Protein AF-A0A2M8S8E1-F1 (afdb_monomer_lite)

pLDDT: mean 95.09, std 4.39, range [65.81, 98.81]

Structure (mmCIF, N/CA/C/O backbone):
data_AF-A0A2M8S8E1-F1
#
_entry.id   AF-A0A2M8S8E1-F1
#
loop_
_atom_site.group_PDB
_atom_site.id
_atom_site.type_symbol
_atom_site.label_atom_id
_atom_site.label_alt_id
_atom_site.label_comp_id
_atom_site.label_asym_id
_atom_site.label_entity_id
_atom_site.label_seq_id
_atom_site.pdbx_PDB_ins_code
_atom_site.Cartn_x
_atom_site.Cartn_y
_atom_site.Cartn_z
_atom_site.occupancy
_atom_site.B_iso_or_equiv
_atom_site.auth_seq_id
_atom_site.auth_comp_id
_atom_site.auth_asym_id
_atom_site.auth_atom_id
_atom_site.pdbx_PDB_model_num
ATOM 1 N N . PHE A 1 1 ? 6.153 -5.287 -24.067 1.00 84.38 1 PHE A N 1
ATOM 2 C CA . PHE A 1 1 ? 6.731 -4.063 -24.651 1.00 84.38 1 PHE A CA 1
ATOM 3 C C . PHE A 1 1 ? 6.369 -3.906 -26.119 1.00 84.38 1 PHE A C 1
ATOM 5 O O . PHE A 1 1 ? 5.481 -3.108 -26.369 1.00 84.38 1 PHE A O 1
ATOM 12 N N . VAL A 1 2 ? 6.938 -4.703 -27.037 1.00 91.94 2 VAL A N 1
ATOM 13 C CA . VAL A 1 2 ? 6.760 -4.583 -28.505 1.00 91.94 2 VAL A CA 1
ATOM 14 C C . VAL A 1 2 ? 5.312 -4.312 -28.932 1.00 91.94 2 VAL A C 1
ATOM 16 O O . VAL A 1 2 ? 4.991 -3.249 -29.444 1.00 91.94 2 VAL A O 1
ATOM 19 N N . THR A 1 3 ? 4.392 -5.217 -28.600 1.00 90.88 3 THR A N 1
ATOM 20 C CA . THR A 1 3 ? 2.966 -5.096 -28.963 1.00 90.88 3 THR A CA 1
ATOM 21 C C . THR A 1 3 ? 2.120 -4.347 -27.928 1.00 90.88 3 THR A C 1
ATOM 23 O O . THR A 1 3 ? 0.892 -4.363 -27.988 1.00 90.88 3 THR A O 1
ATOM 26 N N . ARG A 1 4 ? 2.756 -3.745 -26.912 1.00 91.88 4 ARG A N 1
ATOM 27 C CA . ARG A 1 4 ? 2.106 -3.063 -25.772 1.00 91.88 4 ARG A CA 1
ATOM 28 C C . ARG A 1 4 ? 1.026 -3.904 -25.066 1.00 91.88 4 ARG A C 1
ATOM 30 O O . ARG A 1 4 ? 0.119 -3.379 -24.419 1.00 91.88 4 ARG A O 1
ATOM 37 N N . ASN A 1 5 ? 1.140 -5.232 -25.130 1.00 91.75 5 ASN A N 1
ATOM 38 C CA . ASN A 1 5 ? 0.182 -6.150 -24.524 1.00 91.75 5 ASN A CA 1
ATOM 39 C C . ASN A 1 5 ? 0.337 -6.226 -22.993 1.00 91.75 5 ASN A C 1
ATOM 41 O O . ASN A 1 5 ? 1.097 -7.038 -22.468 1.00 91.75 5 ASN A O 1
ATOM 45 N N . ARG A 1 6 ? -0.444 -5.422 -22.263 1.00 88.62 6 ARG A N 1
ATOM 46 C CA . ARG A 1 6 ? -0.477 -5.410 -20.784 1.00 88.62 6 ARG A CA 1
ATOM 47 C C . ARG A 1 6 ? -1.049 -6.683 -20.149 1.00 88.62 6 ARG A C 1
ATOM 49 O O . ARG A 1 6 ? -1.020 -6.826 -18.936 1.00 88.62 6 ARG A O 1
ATOM 56 N N . LYS A 1 7 ? -1.600 -7.595 -20.951 1.00 90.75 7 LYS A N 1
ATOM 57 C CA . LYS A 1 7 ? -2.126 -8.893 -20.501 1.00 90.75 7 LYS A CA 1
ATOM 58 C C . LYS A 1 7 ? -1.216 -10.051 -20.904 1.00 90.75 7 LYS A C 1
ATOM 60 O O . LYS A 1 7 ? -1.623 -11.206 -20.791 1.00 90.75 7 LYS A O 1
ATOM 65 N N . PHE A 1 8 ? -0.023 -9.756 -21.421 1.00 90.31 8 PHE A N 1
ATOM 66 C CA . PHE A 1 8 ? 0.949 -10.779 -21.764 1.00 90.31 8 PHE A CA 1
ATOM 67 C C . PHE A 1 8 ? 1.348 -11.543 -20.502 1.00 90.31 8 PHE A C 1
ATOM 69 O O . PHE A 1 8 ? 1.730 -10.937 -19.506 1.00 90.31 8 PHE A O 1
ATOM 76 N N . VAL A 1 9 ? 1.226 -12.866 -20.547 1.00 90.44 9 VAL A N 1
ATOM 77 C CA . VAL A 1 9 ? 1.677 -13.752 -19.475 1.00 90.44 9 VAL A CA 1
ATOM 78 C C . VAL A 1 9 ? 2.949 -14.417 -19.962 1.00 90.44 9 VAL A C 1
ATOM 80 O O . VAL A 1 9 ? 2.927 -15.075 -21.002 1.00 90.44 9 VAL A O 1
ATOM 83 N N . ILE A 1 10 ? 4.033 -14.248 -19.212 1.00 89.56 10 ILE A N 1
ATOM 84 C CA . ILE A 1 10 ? 5.345 -14.805 -19.526 1.00 89.56 10 ILE A CA 1
ATOM 85 C C . ILE A 1 10 ? 5.233 -16.338 -19.515 1.00 89.56 10 ILE A C 1
ATOM 87 O O . ILE A 1 10 ? 4.973 -16.916 -18.452 1.00 89.56 10 ILE A O 1
ATOM 91 N N . PRO A 1 11 ? 5.408 -17.021 -20.662 1.00 89.12 11 PRO A N 1
ATOM 92 C CA . PRO A 1 11 ? 5.321 -18.475 -20.714 1.00 89.12 11 PRO A CA 1
ATOM 93 C C . PRO A 1 11 ? 6.368 -19.125 -19.807 1.00 89.12 11 PRO A C 1
ATOM 95 O O . PRO A 1 11 ? 7.536 -18.770 -19.875 1.00 89.12 11 PRO A O 1
ATOM 98 N N . VAL A 1 12 ? 5.995 -20.140 -19.023 1.00 89.19 12 VAL A N 1
ATOM 99 C CA . VAL A 1 12 ? 6.939 -20.852 -18.130 1.00 89.19 12 VAL A CA 1
ATOM 100 C C . VAL A 1 12 ? 8.193 -21.318 -18.878 1.00 89.19 12 VAL A C 1
ATOM 102 O O . VAL A 1 12 ? 9.308 -21.112 -18.417 1.00 89.19 12 VAL A O 1
ATOM 105 N N . LYS A 1 13 ? 8.024 -21.859 -20.091 1.00 89.38 13 LYS A N 1
ATOM 106 C CA . LYS A 1 13 ? 9.140 -22.319 -20.932 1.00 89.38 13 LYS A CA 1
ATOM 107 C C . LYS A 1 13 ? 10.130 -21.217 -21.333 1.00 89.38 13 LYS A C 1
ATOM 109 O O . LYS A 1 13 ? 11.256 -21.543 -21.691 1.00 89.38 13 LYS A O 1
ATOM 114 N N . SER A 1 14 ? 9.708 -19.949 -21.329 1.00 90.00 14 SER A N 1
ATOM 115 C CA . SER A 1 14 ? 10.536 -18.797 -21.702 1.00 90.00 14 SER A CA 1
ATOM 116 C C . SER A 1 14 ? 11.276 -18.190 -20.512 1.00 90.00 14 SER A C 1
ATOM 118 O O . SER A 1 14 ? 12.081 -17.285 -20.709 1.00 90.00 14 SER A O 1
ATOM 120 N N . GLN A 1 15 ? 10.969 -18.626 -19.289 1.00 91.56 15 GLN A N 1
ATOM 121 C CA . GLN A 1 15 ? 11.557 -18.078 -18.076 1.00 91.56 15 GLN A CA 1
ATOM 122 C C . GLN A 1 15 ? 12.920 -18.719 -17.813 1.00 91.56 15 GLN A C 1
ATOM 124 O O . GLN A 1 15 ? 13.060 -19.943 -17.799 1.00 91.56 15 GLN A O 1
ATOM 129 N N . VAL A 1 16 ? 13.917 -17.872 -17.571 1.00 93.00 16 VAL A N 1
ATOM 130 C CA . VAL A 1 16 ? 15.253 -18.266 -17.119 1.00 93.00 16 VAL A CA 1
ATOM 131 C C . VAL A 1 16 ? 15.437 -17.691 -15.721 1.00 93.00 16 VAL A C 1
ATOM 133 O O . VAL A 1 16 ? 15.219 -16.499 -15.513 1.00 93.00 16 VAL A O 1
ATOM 136 N N . ILE A 1 17 ? 15.796 -18.542 -14.763 1.00 91.94 17 ILE A N 1
ATOM 137 C CA . ILE A 1 17 ? 15.943 -18.159 -13.357 1.00 91.94 17 ILE A CA 1
ATOM 138 C C . ILE A 1 17 ? 17.399 -17.762 -13.112 1.00 91.94 17 ILE A C 1
ATOM 140 O O . ILE A 1 17 ? 18.312 -18.508 -13.467 1.00 91.94 17 ILE A O 1
ATOM 144 N N . GLY A 1 18 ? 17.605 -16.581 -12.530 1.00 92.94 18 GLY A N 1
ATOM 145 C CA . GLY A 1 18 ? 18.920 -16.110 -12.103 1.00 92.94 18 GLY A CA 1
ATOM 146 C C . GLY A 1 18 ? 19.268 -16.568 -10.688 1.00 92.94 18 GLY A C 1
ATOM 147 O O . GLY A 1 18 ? 18.385 -16.805 -9.865 1.00 92.94 18 GLY A O 1
ATOM 148 N N . GLU A 1 19 ? 20.560 -16.661 -10.401 1.00 94.75 19 GLU A N 1
ATOM 149 C CA . GLU A 1 19 ? 21.093 -16.916 -9.062 1.00 94.75 19 GLU A CA 1
ATOM 150 C C . GLU A 1 19 ? 21.625 -15.607 -8.473 1.00 94.75 19 GLU A C 1
ATOM 152 O O . GLU A 1 19 ? 22.416 -14.923 -9.121 1.00 94.75 19 GLU A O 1
ATOM 157 N N . ILE A 1 20 ? 21.210 -15.256 -7.253 1.00 95.12 20 ILE A N 1
ATOM 158 C CA . ILE A 1 20 ? 21.815 -14.155 -6.489 1.00 95.12 20 ILE A CA 1
ATOM 159 C C . ILE A 1 20 ? 23.183 -14.625 -5.982 1.00 95.12 20 ILE A C 1
ATOM 161 O O . ILE A 1 20 ? 23.284 -15.672 -5.349 1.00 95.12 20 ILE A O 1
ATOM 165 N N . THR A 1 21 ? 24.233 -13.852 -6.255 1.00 96.56 21 THR A N 1
ATOM 166 C CA . THR A 1 21 ? 25.638 -14.241 -6.030 1.00 96.56 21 THR A CA 1
ATOM 167 C C . THR A 1 21 ? 26.343 -13.446 -4.928 1.00 96.56 21 THR A C 1
ATOM 169 O O . THR A 1 21 ? 27.529 -13.661 -4.682 1.00 96.56 21 THR A O 1
ATOM 172 N N . SER A 1 22 ? 25.644 -12.533 -4.252 1.00 96.81 22 SER A N 1
ATOM 173 C CA . SER A 1 22 ? 26.143 -11.796 -3.082 1.00 96.81 22 SER A CA 1
ATOM 174 C C . SER A 1 22 ? 25.080 -11.712 -1.989 1.00 96.81 22 SER A C 1
ATOM 176 O O . SER A 1 22 ? 23.983 -12.243 -2.147 1.00 96.81 22 SER A O 1
ATOM 178 N N . ASP A 1 23 ? 25.395 -11.034 -0.882 1.00 95.62 23 ASP A N 1
ATOM 179 C CA . ASP A 1 23 ? 24.382 -10.694 0.113 1.00 95.62 23 ASP A CA 1
ATOM 180 C C . ASP A 1 23 ? 23.285 -9.843 -0.543 1.00 95.62 23 ASP A C 1
ATOM 182 O O . ASP A 1 23 ? 23.570 -8.851 -1.213 1.00 95.62 23 ASP A O 1
ATOM 186 N N . PHE A 1 24 ? 22.038 -10.275 -0.386 1.00 89.62 24 PHE A N 1
ATOM 187 C CA . PHE A 1 24 ? 20.867 -9.587 -0.913 1.00 89.62 24 PHE A CA 1
ATOM 188 C C . PHE A 1 24 ? 20.538 -8.318 -0.115 1.00 89.62 24 PHE A C 1
ATOM 190 O O . PHE A 1 24 ? 19.928 -7.393 -0.647 1.00 89.62 24 PHE A O 1
ATOM 197 N N . TYR A 1 25 ? 20.943 -8.259 1.155 1.00 90.50 25 TYR A N 1
ATOM 198 C CA . TYR A 1 25 ? 20.680 -7.119 2.032 1.00 90.50 25 TYR A CA 1
ATOM 199 C C . TYR A 1 25 ? 21.718 -5.997 1.889 1.00 90.50 25 TYR A C 1
ATOM 201 O O . TYR A 1 25 ? 21.538 -4.922 2.464 1.00 90.50 25 TYR A O 1
ATOM 209 N N . GLU A 1 26 ? 22.774 -6.214 1.102 1.00 91.12 26 GLU A N 1
ATOM 210 C CA . GLU A 1 26 ? 23.771 -5.199 0.767 1.00 91.12 26 GLU A CA 1
ATOM 211 C C . GLU A 1 26 ? 23.567 -4.718 -0.675 1.00 91.12 26 GLU A C 1
ATOM 213 O O . GLU A 1 26 ? 23.686 -5.484 -1.628 1.00 91.12 26 GLU A O 1
ATOM 218 N N . SER A 1 27 ? 23.260 -3.428 -0.842 1.00 85.12 27 SER A N 1
ATOM 219 C CA . SER A 1 27 ? 23.111 -2.811 -2.163 1.00 85.12 27 SER A CA 1
ATOM 220 C C . SER A 1 27 ? 24.432 -2.177 -2.639 1.00 85.12 27 SER A C 1
ATOM 222 O O . SER A 1 27 ? 25.059 -1.448 -1.864 1.00 85.12 27 SER A O 1
ATOM 224 N N . PRO A 1 28 ? 24.847 -2.381 -3.906 1.00 90.44 28 PRO A N 1
ATOM 225 C CA . PRO A 1 28 ? 24.203 -3.253 -4.888 1.00 90.44 28 PRO A CA 1
ATOM 226 C C . PRO A 1 28 ? 24.496 -4.737 -4.611 1.00 90.44 28 PRO A C 1
ATOM 228 O O . PRO A 1 28 ? 25.646 -5.105 -4.369 1.00 90.44 28 PRO A O 1
ATOM 231 N N . PHE A 1 29 ? 23.477 -5.593 -4.740 1.00 93.88 29 PHE A N 1
ATOM 232 C CA . PHE A 1 29 ? 23.689 -7.039 -4.805 1.00 93.88 29 PHE A CA 1
ATOM 233 C C . PHE A 1 29 ? 24.025 -7.461 -6.244 1.00 93.88 29 PHE A C 1
ATOM 235 O O . PHE A 1 29 ? 23.746 -6.752 -7.212 1.00 93.88 29 PHE A O 1
ATOM 242 N N . THR A 1 30 ? 24.618 -8.640 -6.400 1.00 96.12 30 THR A N 1
ATOM 243 C CA . THR A 1 30 ? 25.001 -9.220 -7.691 1.00 96.12 30 THR A CA 1
ATOM 244 C C . THR A 1 30 ? 24.195 -10.475 -7.985 1.00 96.12 30 THR A C 1
ATOM 246 O O . THR A 1 30 ? 23.758 -11.180 -7.074 1.00 96.12 30 THR A O 1
ATOM 249 N N . TYR A 1 31 ? 24.011 -10.767 -9.268 1.00 96.44 31 TYR A N 1
ATOM 250 C CA . TYR A 1 31 ? 23.359 -11.983 -9.733 1.00 96.44 31 TYR A CA 1
ATOM 251 C C . TYR A 1 31 ? 24.058 -12.528 -10.978 1.00 96.44 31 TYR A C 1
ATOM 253 O O . TYR A 1 31 ? 24.824 -11.829 -11.646 1.00 96.44 31 TYR A O 1
ATOM 261 N N . SER A 1 32 ? 23.758 -13.778 -11.314 1.00 96.50 32 SER A N 1
ATOM 262 C CA . SER A 1 32 ? 24.160 -14.401 -12.569 1.00 96.50 32 SER A CA 1
ATOM 263 C C . SER A 1 32 ? 22.963 -15.038 -13.273 1.00 96.50 32 SER A C 1
ATOM 265 O O . SER A 1 32 ? 22.038 -15.541 -12.634 1.00 96.50 32 SER A O 1
ATOM 267 N N . LEU A 1 33 ? 22.970 -15.001 -14.606 1.00 95.44 33 LEU A N 1
ATOM 268 C CA . LEU A 1 33 ? 21.940 -15.596 -15.452 1.00 95.44 33 LEU A CA 1
ATOM 269 C C . LEU A 1 33 ? 22.617 -16.403 -16.562 1.00 95.44 33 LEU A C 1
ATOM 271 O O . LEU A 1 33 ? 23.376 -15.856 -17.360 1.00 95.44 33 LEU A O 1
ATOM 275 N N . SER A 1 34 ? 22.338 -17.705 -16.620 1.00 94.62 34 SER A N 1
ATOM 276 C CA . SER A 1 34 ? 22.843 -18.573 -17.689 1.00 94.62 34 SER A CA 1
ATOM 277 C C . SER A 1 34 ? 21.846 -18.610 -18.842 1.00 94.62 34 SER A C 1
ATOM 279 O O . SER A 1 34 ? 20.772 -19.197 -18.719 1.00 94.62 34 SER A O 1
ATOM 281 N N . LEU A 1 35 ? 22.190 -17.973 -19.963 1.00 94.50 35 LEU A N 1
ATOM 282 C CA . LEU A 1 35 ? 21.311 -17.906 -21.129 1.00 94.50 35 LEU A CA 1
ATOM 283 C C . LEU A 1 35 ? 21.359 -19.216 -21.938 1.00 94.50 35 LEU A C 1
ATOM 285 O O . LEU A 1 35 ? 22.448 -19.740 -22.188 1.00 94.50 35 LEU A O 1
ATOM 289 N N . PRO A 1 36 ? 20.207 -19.755 -22.381 1.00 95.31 36 PRO A N 1
ATOM 290 C CA . PRO A 1 36 ? 20.180 -20.920 -23.260 1.00 95.31 36 PRO A CA 1
ATOM 291 C C . PRO A 1 36 ? 20.754 -20.573 -24.640 1.00 95.31 36 PRO A C 1
ATOM 293 O O . PRO A 1 36 ? 20.686 -19.426 -25.071 1.00 95.31 36 PRO A O 1
ATOM 296 N N . ALA A 1 37 ? 21.266 -21.566 -25.372 1.00 94.81 37 ALA A N 1
ATOM 297 C CA . ALA A 1 37 ? 21.761 -21.355 -26.738 1.00 94.81 37 ALA A CA 1
ATOM 298 C C . ALA A 1 37 ? 20.670 -20.817 -27.688 1.00 94.81 37 ALA A C 1
ATOM 300 O O . ALA A 1 37 ? 20.954 -19.988 -28.549 1.00 94.81 37 ALA A O 1
ATOM 301 N N . GLU A 1 38 ? 19.428 -21.260 -27.487 1.00 96.00 38 GLU A N 1
ATOM 302 C CA . GLU A 1 38 ? 18.224 -20.750 -28.141 1.00 96.00 38 GLU A CA 1
ATOM 303 C C . GLU A 1 38 ? 17.128 -20.568 -27.070 1.00 96.00 38 GLU A C 1
ATOM 305 O O . GLU A 1 38 ? 16.802 -21.528 -26.361 1.00 96.00 38 GLU A O 1
ATOM 310 N N . PRO A 1 39 ? 16.597 -19.350 -26.872 1.00 96.06 39 PRO A N 1
ATOM 311 C CA . PRO A 1 39 ? 15.524 -19.103 -25.916 1.00 96.06 39 PRO A CA 1
ATOM 312 C C . PRO A 1 39 ? 14.149 -19.522 -26.443 1.00 96.06 39 PRO A C 1
ATOM 314 O O . PRO A 1 39 ? 13.915 -19.644 -27.638 1.00 96.06 39 PRO A O 1
ATOM 317 N N . ASN A 1 40 ? 13.187 -19.660 -25.530 1.00 92.50 40 ASN A N 1
ATOM 318 C CA . ASN A 1 40 ? 11.792 -19.979 -25.855 1.00 92.50 40 ASN A CA 1
ATOM 319 C C . ASN A 1 40 ? 10.879 -18.738 -25.813 1.00 92.50 40 ASN A C 1
ATOM 321 O O . ASN A 1 40 ? 9.818 -18.776 -25.188 1.00 92.50 40 ASN A O 1
ATOM 325 N N . GLY A 1 41 ? 11.302 -17.630 -26.424 1.00 91.25 41 GLY A N 1
ATOM 326 C CA . GLY A 1 41 ? 10.521 -16.390 -26.511 1.00 91.25 41 GLY A CA 1
ATOM 327 C C . GLY A 1 41 ? 9.548 -16.349 -27.692 1.00 91.25 41 GLY A C 1
ATOM 328 O O . GLY A 1 41 ? 9.478 -17.272 -28.504 1.00 91.25 41 GLY A O 1
ATOM 329 N N . THR A 1 42 ? 8.794 -15.254 -27.784 1.00 92.25 42 THR A N 1
ATOM 330 C CA . THR A 1 42 ? 8.029 -14.909 -28.989 1.00 92.25 42 THR A CA 1
ATOM 331 C C . THR A 1 42 ? 8.939 -14.128 -29.925 1.00 92.25 42 THR A C 1
ATOM 333 O O . THR A 1 42 ? 9.593 -13.182 -29.488 1.00 92.25 42 THR A O 1
ATOM 336 N N . LEU A 1 43 ? 8.993 -14.542 -31.188 1.00 95.12 43 LEU A N 1
ATOM 337 C CA . LEU A 1 43 ? 9.633 -13.775 -32.248 1.00 95.12 43 LEU A CA 1
ATOM 338 C C . LEU A 1 43 ? 8.708 -12.636 -32.670 1.00 95.12 43 LEU A C 1
ATOM 340 O O . LEU A 1 43 ? 7.528 -12.872 -32.929 1.00 95.12 43 LEU A O 1
ATOM 344 N N . GLU A 1 44 ? 9.249 -11.428 -32.720 1.00 95.56 44 GLU A N 1
ATOM 345 C CA . GLU A 1 44 ? 8.524 -10.220 -33.092 1.00 95.56 44 GLU A CA 1
ATOM 346 C C . GLU A 1 44 ? 9.292 -9.487 -34.193 1.00 95.56 44 GLU A C 1
ATOM 348 O O . GLU A 1 44 ? 10.499 -9.250 -34.073 1.00 95.56 44 GLU A O 1
ATOM 353 N N . ASP A 1 45 ? 8.584 -9.127 -35.260 1.00 95.56 45 ASP A N 1
ATOM 354 C CA . ASP A 1 45 ? 9.099 -8.266 -36.319 1.00 95.56 45 ASP A CA 1
ATOM 355 C C . ASP A 1 45 ? 9.056 -6.806 -35.845 1.00 95.56 45 ASP A C 1
ATOM 357 O O . ASP A 1 45 ? 7.984 -6.227 -35.666 1.00 95.56 45 ASP A O 1
ATOM 361 N N . VAL A 1 46 ? 10.229 -6.244 -35.553 1.00 95.94 46 VAL A N 1
ATOM 362 C CA . VAL A 1 46 ? 10.385 -4.968 -34.834 1.00 95.94 46 VAL A CA 1
ATOM 363 C C . VAL A 1 46 ? 10.950 -3.840 -35.694 1.00 95.94 46 VAL A C 1
ATOM 365 O O . VAL A 1 46 ? 11.142 -2.743 -35.177 1.00 95.94 46 VAL A O 1
ATOM 368 N N . ASN A 1 47 ? 11.267 -4.086 -36.971 1.00 92.75 47 ASN A N 1
ATOM 369 C CA . ASN A 1 47 ? 11.865 -3.066 -37.845 1.00 92.75 47 ASN A CA 1
ATOM 370 C C . ASN A 1 47 ? 10.825 -2.201 -38.578 1.00 92.75 47 ASN A C 1
ATOM 372 O O . ASN A 1 47 ? 11.188 -1.161 -39.123 1.00 92.75 47 ASN A O 1
ATOM 376 N N . HIS A 1 48 ? 9.561 -2.641 -38.593 1.00 90.44 48 HIS A N 1
ATOM 377 C CA . HIS A 1 48 ? 8.412 -1.948 -39.177 1.00 90.44 48 HIS A CA 1
ATOM 378 C C . HIS A 1 48 ? 8.649 -1.477 -40.628 1.00 90.44 48 HIS A C 1
ATOM 380 O O . HIS A 1 48 ? 8.110 -0.462 -41.069 1.00 90.44 48 HIS A O 1
ATOM 386 N N . ASP A 1 49 ? 9.425 -2.228 -41.417 1.00 89.00 49 ASP A N 1
ATOM 387 C CA . ASP A 1 49 ? 9.823 -1.826 -42.775 1.00 89.00 49 ASP A CA 1
ATOM 388 C C . ASP A 1 49 ? 8.754 -2.123 -43.856 1.00 89.00 49 ASP A C 1
ATOM 390 O O . ASP A 1 49 ? 8.975 -1.931 -45.060 1.00 89.00 49 ASP A O 1
ATOM 394 N N . GLY A 1 50 ? 7.581 -2.601 -43.426 1.00 89.25 50 GLY A N 1
ATOM 395 C CA . GLY A 1 50 ? 6.464 -3.008 -44.275 1.00 89.25 50 GLY A CA 1
ATOM 396 C C . GLY A 1 50 ? 6.630 -4.384 -44.930 1.00 89.25 50 GLY A C 1
ATOM 397 O O . GLY A 1 50 ? 5.760 -4.784 -45.711 1.00 89.25 50 GLY A O 1
ATOM 398 N N . LYS A 1 51 ? 7.716 -5.111 -44.645 1.00 91.62 51 LYS A N 1
ATOM 399 C CA . LYS A 1 51 ? 7.887 -6.524 -44.999 1.00 91.62 51 LYS A CA 1
ATOM 400 C C . LYS A 1 51 ? 7.545 -7.401 -43.798 1.00 91.62 51 LYS A C 1
ATOM 402 O O . LYS A 1 51 ? 7.201 -6.918 -42.731 1.00 91.62 51 LYS A O 1
ATOM 407 N N . THR A 1 52 ? 7.510 -8.709 -44.031 1.00 91.75 52 THR A N 1
ATOM 408 C CA . THR A 1 52 ? 7.327 -9.696 -42.968 1.00 91.75 52 THR A CA 1
ATOM 409 C C . THR A 1 52 ? 8.643 -10.418 -42.781 1.00 91.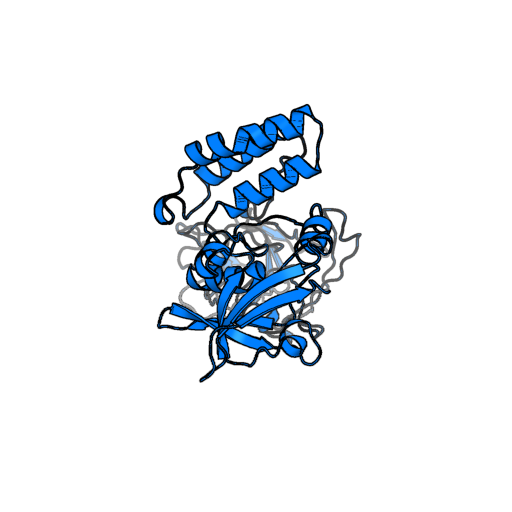75 52 THR A C 1
ATOM 411 O O . THR A 1 52 ? 9.018 -11.233 -43.631 1.00 91.75 52 THR A O 1
ATOM 414 N N . ASP A 1 53 ? 9.308 -10.130 -41.673 1.00 92.00 53 ASP A N 1
ATOM 415 C CA . ASP A 1 53 ? 10.520 -10.807 -41.249 1.00 92.00 53 ASP A CA 1
ATOM 416 C C . ASP A 1 53 ? 10.223 -11.838 -40.151 1.00 92.00 53 ASP A C 1
ATOM 418 O O . ASP A 1 53 ? 9.130 -11.915 -39.587 1.00 92.00 53 ASP A O 1
ATOM 422 N N . THR A 1 54 ? 11.203 -12.700 -39.870 1.00 95.81 54 THR A N 1
ATOM 423 C CA . THR A 1 54 ? 11.097 -13.628 -38.731 1.00 95.81 54 THR A CA 1
ATOM 424 C C . THR A 1 54 ? 11.135 -12.860 -37.413 1.00 95.81 54 THR A C 1
ATOM 426 O O . THR A 1 54 ? 10.452 -13.248 -36.472 1.00 95.81 54 THR A O 1
ATOM 429 N N . GLY A 1 55 ? 11.898 -11.769 -37.357 1.00 96.62 55 GLY A N 1
ATOM 430 C CA . GLY A 1 55 ? 12.016 -10.915 -36.193 1.00 96.62 55 GLY A CA 1
ATOM 431 C C . GLY A 1 55 ? 13.006 -11.430 -35.153 1.00 96.62 55 GLY A C 1
ATOM 432 O O . GLY A 1 55 ? 13.809 -12.337 -35.391 1.00 96.62 55 GLY A O 1
ATOM 433 N N . VAL A 1 56 ? 12.941 -10.834 -33.967 1.00 97.88 56 VAL A N 1
ATOM 434 C CA . VAL A 1 56 ? 13.812 -11.141 -32.826 1.00 97.88 56 VAL A CA 1
ATOM 435 C C . VAL A 1 56 ? 12.989 -11.480 -31.591 1.00 97.88 56 VAL A C 1
ATOM 437 O O . VAL A 1 56 ? 11.826 -11.103 -31.478 1.00 97.88 56 VAL A O 1
ATOM 440 N N . MET A 1 57 ? 13.596 -12.169 -30.629 1.00 97.31 57 MET A N 1
ATOM 441 C CA . MET A 1 57 ? 13.013 -12.321 -29.297 1.00 97.31 57 MET A CA 1
ATOM 442 C C . MET A 1 57 ? 13.601 -11.259 -28.366 1.00 97.31 57 MET A C 1
ATOM 444 O O . MET A 1 57 ? 14.823 -11.131 -28.274 1.00 97.31 57 MET A O 1
ATOM 448 N N . VAL A 1 58 ? 12.742 -10.515 -27.666 1.00 96.69 58 VAL A N 1
ATOM 449 C CA . VAL A 1 58 ? 13.139 -9.402 -26.787 1.00 96.69 58 VAL A CA 1
ATOM 450 C C . VAL A 1 58 ? 12.808 -9.731 -25.334 1.00 96.69 58 VAL A C 1
ATOM 452 O O . VAL A 1 58 ? 11.666 -10.055 -25.005 1.00 96.69 58 VAL A O 1
ATOM 455 N N . PHE A 1 59 ? 13.798 -9.602 -24.455 1.00 95.62 59 PHE A N 1
ATOM 456 C CA . PHE A 1 59 ? 13.700 -9.907 -23.031 1.00 95.62 59 PHE A CA 1
ATOM 457 C C . PHE A 1 59 ? 14.222 -8.745 -22.186 1.00 95.62 59 PHE A C 1
ATOM 459 O O . PHE A 1 59 ? 15.195 -8.085 -22.548 1.00 95.62 59 PHE A O 1
ATOM 466 N N . ALA A 1 60 ? 13.619 -8.549 -21.017 1.00 94.88 60 ALA A N 1
ATOM 467 C CA . ALA A 1 60 ? 14.172 -7.734 -19.941 1.00 94.88 60 ALA A CA 1
ATOM 468 C C . ALA A 1 60 ? 14.535 -8.654 -18.771 1.00 94.88 60 ALA A C 1
ATOM 470 O O . ALA A 1 60 ? 13.804 -9.606 -18.487 1.00 94.88 60 ALA A O 1
ATOM 471 N N . VAL A 1 61 ? 15.649 -8.374 -18.096 1.00 95.69 61 VAL A N 1
ATOM 472 C CA . VAL A 1 61 ? 15.970 -9.045 -16.830 1.00 95.69 61 VAL A CA 1
ATOM 473 C C . VAL A 1 61 ? 15.210 -8.321 -15.731 1.00 95.69 61 VAL A C 1
ATOM 475 O O . VAL A 1 61 ? 15.203 -7.095 -15.712 1.00 95.69 61 VAL A O 1
ATOM 478 N N . ALA A 1 62 ? 14.554 -9.045 -14.832 1.00 93.81 62 ALA A N 1
ATOM 479 C CA . ALA A 1 62 ? 13.831 -8.435 -13.726 1.00 93.81 62 ALA A CA 1
ATOM 480 C C . ALA A 1 62 ? 13.941 -9.283 -12.464 1.00 93.81 62 ALA A C 1
ATOM 482 O O . ALA A 1 62 ? 13.916 -10.513 -12.529 1.00 93.81 62 ALA A O 1
ATOM 483 N N . TYR A 1 63 ? 14.018 -8.607 -11.322 1.00 91.56 63 TYR A N 1
ATOM 484 C CA . TYR A 1 63 ? 13.751 -9.209 -10.026 1.00 91.56 63 TYR A CA 1
ATOM 485 C C . TYR A 1 63 ? 12.238 -9.241 -9.789 1.00 91.56 63 TYR A C 1
ATOM 487 O O . TYR A 1 63 ? 11.540 -8.260 -10.050 1.00 91.56 63 TYR A O 1
ATOM 495 N N . TRP A 1 64 ? 11.723 -10.377 -9.322 1.00 89.38 64 TRP A N 1
ATOM 496 C CA . TRP A 1 64 ? 10.288 -10.590 -9.162 1.00 89.38 64 TRP A CA 1
ATOM 497 C C . TRP A 1 64 ? 9.990 -11.403 -7.906 1.00 89.38 64 TRP A C 1
ATOM 499 O O . TRP A 1 64 ? 10.670 -12.387 -7.615 1.00 89.38 64 TRP A O 1
ATOM 509 N N . THR A 1 65 ? 8.931 -11.032 -7.190 1.00 87.75 65 THR A N 1
ATOM 510 C CA . THR A 1 65 ? 8.443 -11.798 -6.039 1.00 87.75 65 THR A CA 1
ATOM 511 C C . THR A 1 65 ? 7.648 -13.017 -6.499 1.00 87.75 65 THR A C 1
ATOM 513 O O . THR A 1 65 ? 6.569 -12.882 -7.074 1.00 87.75 65 THR A O 1
ATOM 516 N N . ASN A 1 66 ? 8.148 -14.211 -6.196 1.00 87.94 66 ASN A N 1
ATOM 517 C CA . ASN A 1 66 ? 7.431 -15.465 -6.400 1.00 87.94 66 ASN A CA 1
ATOM 518 C C . ASN A 1 66 ? 6.691 -15.854 -5.113 1.00 87.94 66 ASN A C 1
ATOM 520 O O . ASN A 1 66 ? 7.302 -16.299 -4.143 1.00 87.94 66 ASN A O 1
ATOM 524 N N . THR A 1 67 ? 5.382 -15.617 -5.088 1.00 88.00 67 THR A N 1
ATOM 525 C CA . THR A 1 67 ? 4.553 -15.738 -3.880 1.00 88.00 67 THR A CA 1
ATOM 526 C C . THR A 1 67 ? 3.821 -17.075 -3.816 1.00 88.00 67 THR A C 1
ATOM 528 O O . THR A 1 67 ? 3.573 -17.592 -2.727 1.00 88.00 67 THR A O 1
ATOM 531 N N . TRP A 1 68 ? 3.436 -17.632 -4.967 1.00 85.25 68 TRP A N 1
ATOM 532 C CA . TRP A 1 68 ? 2.460 -18.725 -5.025 1.00 85.25 68 TRP A CA 1
ATOM 533 C C . TRP A 1 68 ? 3.068 -20.134 -5.143 1.00 85.25 68 TRP A C 1
ATOM 535 O O . TRP A 1 68 ? 2.317 -21.108 -5.083 1.00 85.25 68 TRP A O 1
ATOM 545 N N . GLY A 1 69 ? 4.403 -20.253 -5.171 1.00 65.81 69 GLY A N 1
ATOM 546 C CA . GLY A 1 69 ? 5.132 -21.443 -4.697 1.00 65.81 69 GLY A CA 1
ATOM 547 C C . GLY A 1 69 ? 5.662 -22.425 -5.748 1.00 65.81 69 GLY A C 1
ATOM 548 O O . GLY A 1 69 ? 6.316 -23.397 -5.370 1.00 65.81 69 GLY A O 1
ATOM 549 N N . ASP A 1 70 ? 5.436 -22.193 -7.040 1.00 81.19 70 ASP A N 1
ATOM 550 C CA . ASP A 1 70 ? 6.129 -22.934 -8.103 1.00 81.19 70 ASP A CA 1
ATOM 551 C C . ASP A 1 70 ? 7.541 -22.362 -8.321 1.00 81.19 70 ASP A C 1
ATOM 553 O O . ASP A 1 70 ? 7.784 -21.216 -7.977 1.00 81.19 70 ASP A O 1
ATOM 557 N N . PRO A 1 71 ? 8.511 -23.091 -8.904 1.00 83.50 71 PRO A N 1
ATOM 558 C CA . PRO A 1 71 ? 9.839 -22.531 -9.194 1.00 83.50 71 PRO A CA 1
ATOM 559 C C . PRO A 1 71 ? 9.822 -21.410 -10.252 1.00 83.50 71 PRO A C 1
ATOM 561 O O . PRO A 1 71 ? 10.783 -20.652 -10.354 1.00 83.50 71 PRO A O 1
ATOM 564 N N . TYR A 1 72 ? 8.741 -21.294 -11.025 1.00 90.38 72 TYR A N 1
ATOM 565 C CA . TYR A 1 72 ? 8.548 -20.295 -12.075 1.00 90.38 72 TYR A CA 1
ATOM 566 C C . TYR A 1 72 ? 7.400 -19.353 -11.719 1.00 90.38 72 TYR A C 1
ATOM 568 O O . TYR A 1 72 ? 6.477 -19.742 -11.008 1.00 90.38 72 TYR A O 1
ATOM 576 N N . LEU A 1 73 ? 7.422 -18.144 -12.278 1.00 90.25 73 LEU A N 1
ATOM 577 C CA . LEU A 1 73 ? 6.344 -17.178 -12.106 1.00 90.25 73 LEU A CA 1
ATOM 578 C C . LEU A 1 73 ? 5.078 -17.678 -12.794 1.00 90.25 73 LEU A C 1
ATOM 580 O O . LEU A 1 73 ? 5.065 -17.918 -14.008 1.00 90.25 73 LEU A O 1
ATOM 584 N N . GLU A 1 74 ? 3.985 -17.741 -12.046 1.00 88.94 74 GLU A N 1
ATOM 585 C CA . GLU A 1 74 ? 2.665 -17.991 -12.602 1.00 88.94 74 GLU A CA 1
ATOM 586 C C . GLU A 1 74 ? 1.911 -16.676 -12.871 1.00 88.94 74 GLU A C 1
ATOM 588 O O . GLU A 1 74 ? 2.411 -15.568 -12.655 1.00 88.94 74 GLU A O 1
ATOM 593 N N . LYS A 1 75 ? 0.677 -16.771 -13.375 1.00 89.19 75 LYS A N 1
ATOM 594 C CA . LYS A 1 75 ? -0.102 -15.586 -13.762 1.00 89.19 75 LYS A CA 1
ATOM 595 C C . LYS A 1 75 ? -0.385 -14.660 -12.572 1.00 89.19 75 LYS A C 1
ATOM 597 O O . LYS A 1 75 ? -0.471 -13.445 -12.763 1.00 89.19 75 LYS A O 1
ATOM 602 N N . ARG A 1 76 ? -0.570 -15.214 -11.367 1.00 89.06 76 ARG A N 1
ATOM 603 C CA . ARG A 1 76 ? -0.830 -14.420 -10.154 1.00 89.06 76 ARG A CA 1
ATOM 604 C C . ARG A 1 76 ? 0.406 -13.674 -9.665 1.00 89.06 76 ARG A C 1
ATOM 606 O O . ARG A 1 76 ? 0.254 -12.522 -9.270 1.00 89.06 76 ARG A O 1
ATOM 613 N N . ASP A 1 77 ? 1.596 -14.271 -9.760 1.00 89.50 77 ASP A N 1
ATOM 614 C CA . ASP A 1 77 ? 2.851 -13.560 -9.470 1.00 89.50 77 ASP A CA 1
ATOM 615 C C . ASP A 1 77 ? 3.020 -12.363 -10.411 1.00 89.50 77 ASP A C 1
ATOM 617 O O . ASP A 1 77 ? 3.477 -11.300 -10.009 1.00 89.50 77 ASP A O 1
ATOM 621 N N . GLN A 1 78 ? 2.552 -12.502 -11.654 1.00 88.19 78 GLN A N 1
ATOM 622 C CA . GLN A 1 78 ? 2.595 -11.458 -12.676 1.00 88.19 78 GLN A CA 1
ATOM 623 C C . GLN A 1 78 ? 1.468 -10.412 -12.561 1.00 88.19 78 GLN A C 1
ATOM 625 O O . GLN A 1 78 ? 1.253 -9.653 -13.501 1.00 88.19 78 GLN A O 1
ATOM 630 N N . GLY A 1 79 ? 0.678 -10.393 -11.479 1.00 85.06 79 GLY A N 1
ATOM 631 C CA . GLY A 1 79 ? -0.403 -9.410 -11.297 1.00 85.06 79 GLY A CA 1
ATOM 632 C C . GLY A 1 79 ? -1.516 -9.477 -12.356 1.00 85.06 79 GLY A C 1
ATOM 633 O O . GLY A 1 79 ? -2.235 -8.503 -12.570 1.00 85.06 79 GLY A O 1
ATOM 634 N N . GLY A 1 80 ? -1.670 -10.619 -13.039 1.00 80.00 80 GLY A N 1
ATOM 635 C CA . GLY A 1 80 ? -2.601 -10.781 -14.161 1.00 80.00 80 GLY A CA 1
ATOM 636 C C . GLY A 1 80 ? -1.990 -10.567 -15.553 1.00 80.00 80 GLY A C 1
ATOM 637 O O . GLY A 1 80 ? -2.715 -10.740 -16.538 1.00 80.00 80 GLY A O 1
ATOM 638 N N . GLY A 1 81 ? -0.688 -10.275 -15.633 1.00 84.12 81 GLY A N 1
ATOM 639 C CA . GLY A 1 81 ? 0.102 -10.107 -16.855 1.00 84.12 81 GLY A CA 1
ATOM 640 C C . GLY A 1 81 ? 0.881 -8.787 -16.874 1.00 84.12 81 GLY A C 1
ATOM 641 O O . GLY A 1 81 ? 0.721 -7.945 -15.996 1.00 84.12 81 GLY A O 1
ATOM 642 N N . GLY A 1 82 ? 1.702 -8.598 -17.906 1.00 81.12 82 GLY A N 1
ATOM 643 C CA . GLY A 1 82 ? 2.500 -7.391 -18.113 1.00 81.12 82 GLY A CA 1
ATOM 644 C C . GLY A 1 82 ? 4.001 -7.651 -18.018 1.00 81.12 82 GLY A C 1
ATOM 645 O O . GLY A 1 82 ? 4.481 -8.742 -18.317 1.00 81.12 82 GLY A O 1
ATOM 646 N N . TRP A 1 83 ? 4.746 -6.612 -17.658 1.00 87.19 83 TRP A N 1
ATOM 647 C CA . TRP A 1 83 ? 6.197 -6.631 -17.493 1.00 87.19 83 TRP A CA 1
ATOM 648 C C . TRP A 1 83 ? 6.572 -5.852 -16.239 1.00 87.19 83 TRP A C 1
ATOM 650 O O . TRP A 1 83 ? 5.821 -4.973 -15.813 1.00 87.19 83 TRP A O 1
ATOM 660 N N . SER A 1 84 ? 7.731 -6.160 -15.660 1.00 88.62 84 SER A N 1
ATOM 661 C CA . SER A 1 84 ? 8.205 -5.395 -14.512 1.00 88.62 84 SER A CA 1
ATOM 662 C C . SER A 1 84 ? 8.582 -3.978 -14.941 1.00 88.62 84 SER A C 1
ATOM 664 O O . SER A 1 84 ? 9.228 -3.787 -15.973 1.00 88.62 84 SER A O 1
ATOM 666 N N . SER A 1 85 ? 8.182 -2.992 -14.143 1.00 88.06 85 SER A N 1
ATOM 667 C CA . SER A 1 85 ? 8.592 -1.590 -14.273 1.00 88.06 85 SER A CA 1
ATOM 668 C C . SER A 1 85 ? 9.579 -1.155 -13.187 1.00 88.06 85 SER A C 1
ATOM 670 O O . SER A 1 85 ? 9.971 0.007 -13.162 1.00 88.06 85 SER A O 1
ATOM 672 N N . ALA A 1 86 ? 9.967 -2.066 -12.289 1.00 88.25 86 ALA A N 1
ATOM 673 C CA . ALA A 1 86 ? 10.913 -1.810 -11.210 1.00 88.25 86 ALA A CA 1
ATOM 674 C C . ALA A 1 86 ? 11.852 -3.000 -10.999 1.00 88.25 86 ALA A C 1
ATOM 676 O O . ALA A 1 86 ? 11.491 -4.144 -11.282 1.00 88.25 86 ALA A O 1
ATOM 677 N N . TYR A 1 87 ? 13.069 -2.724 -10.530 1.00 91.88 87 TYR A N 1
ATOM 678 C CA . TYR A 1 87 ? 14.140 -3.716 -10.387 1.00 91.88 87 TYR A CA 1
ATOM 679 C C . TYR A 1 87 ? 14.331 -4.533 -11.674 1.00 91.88 87 TYR A C 1
ATOM 681 O O . TYR A 1 87 ? 14.451 -5.760 -11.657 1.00 91.88 87 TYR A O 1
ATOM 689 N N . ALA A 1 88 ? 14.303 -3.832 -12.808 1.00 94.75 88 ALA A N 1
ATOM 690 C CA . ALA A 1 88 ? 14.360 -4.402 -14.146 1.00 94.75 88 ALA A CA 1
ATOM 691 C C . ALA A 1 88 ? 15.498 -3.777 -14.954 1.00 94.75 88 ALA A C 1
ATOM 693 O O . ALA A 1 88 ? 15.947 -2.672 -14.660 1.00 94.75 88 ALA A O 1
ATOM 694 N N . SER A 1 89 ? 15.953 -4.461 -16.000 1.00 97.06 89 SER A N 1
ATOM 695 C CA . SER A 1 89 ? 17.034 -3.974 -16.856 1.00 97.06 89 SER A CA 1
ATOM 696 C C . SER A 1 89 ? 16.641 -2.744 -17.674 1.00 97.06 89 SER A C 1
ATOM 698 O O . SER A 1 89 ? 17.511 -2.046 -18.179 1.00 97.06 89 SER A O 1
ATOM 700 N N . THR A 1 90 ? 15.346 -2.453 -17.802 1.00 96.12 90 THR A N 1
ATOM 701 C CA . THR A 1 90 ? 14.796 -1.332 -18.575 1.00 96.12 90 THR A CA 1
ATOM 702 C C . THR A 1 90 ? 14.335 -0.185 -17.686 1.00 96.12 90 THR A C 1
ATOM 704 O O . THR A 1 90 ? 13.739 -0.416 -16.634 1.00 96.12 90 THR A O 1
ATOM 707 N N . LYS A 1 91 ? 14.485 1.050 -18.170 1.00 95.19 91 LYS A N 1
ATOM 708 C CA . LYS A 1 91 ? 13.839 2.234 -17.591 1.00 95.19 91 LYS A CA 1
ATOM 709 C C . LYS A 1 91 ? 12.445 2.391 -18.186 1.00 95.19 91 LYS A C 1
ATOM 711 O O . LYS A 1 91 ? 12.303 2.501 -19.405 1.00 95.19 91 LYS A O 1
ATOM 716 N N . VAL A 1 92 ? 11.432 2.393 -17.326 1.00 93.44 92 VAL A N 1
ATOM 717 C CA . VAL A 1 92 ? 10.016 2.437 -17.709 1.00 93.44 92 VAL A CA 1
ATOM 718 C C . VAL A 1 92 ? 9.390 3.711 -17.156 1.00 93.44 92 VAL A C 1
ATOM 720 O O . VAL A 1 92 ? 9.565 4.022 -15.983 1.00 93.44 92 VAL A O 1
ATOM 723 N N . SER A 1 93 ? 8.693 4.461 -18.006 1.00 91.62 93 SER A N 1
ATOM 724 C CA . SER A 1 93 ? 8.080 5.733 -17.627 1.00 91.62 93 SER A CA 1
ATOM 725 C C . SER A 1 93 ? 6.803 5.519 -16.809 1.00 91.62 93 SER A C 1
ATOM 727 O O . SER A 1 93 ? 5.947 4.701 -17.156 1.00 91.62 93 SER A O 1
ATOM 729 N N . ASP A 1 94 ? 6.671 6.280 -15.729 1.00 88.31 94 ASP A N 1
ATOM 730 C CA . ASP A 1 94 ? 5.467 6.423 -14.909 1.00 88.31 94 ASP A CA 1
ATOM 731 C C . ASP A 1 94 ? 4.708 7.732 -15.193 1.00 88.31 94 ASP A C 1
ATOM 733 O O . ASP A 1 94 ? 3.631 7.956 -14.638 1.00 88.31 94 ASP A O 1
ATOM 737 N N . ASP A 1 95 ? 5.230 8.562 -16.101 1.00 87.06 95 ASP A N 1
ATOM 738 C CA . ASP A 1 95 ? 4.545 9.743 -16.615 1.00 87.06 95 ASP A CA 1
ATOM 739 C C . ASP A 1 95 ? 3.250 9.311 -17.306 1.00 87.06 95 ASP A C 1
ATOM 741 O O . ASP A 1 95 ? 3.214 8.341 -18.065 1.00 87.06 95 ASP A O 1
ATOM 745 N N . ARG A 1 96 ? 2.171 10.051 -17.059 1.00 86.31 96 ARG A N 1
ATOM 746 C CA . ARG A 1 96 ? 0.855 9.809 -17.643 1.00 86.31 96 ARG A CA 1
ATOM 747 C C . ARG A 1 96 ? 0.899 9.694 -19.172 1.00 86.31 96 ARG A C 1
ATOM 749 O O . ARG A 1 96 ? 0.191 8.845 -19.719 1.00 86.31 96 ARG A O 1
ATOM 756 N N . ASP A 1 97 ? 1.677 10.533 -19.851 1.00 88.94 97 ASP A N 1
ATOM 757 C CA . ASP A 1 97 ? 1.648 10.642 -21.318 1.00 88.94 97 ASP A CA 1
ATOM 758 C C . ASP A 1 97 ? 2.486 9.557 -22.020 1.00 88.94 97 ASP A C 1
ATOM 760 O O . ASP A 1 97 ? 2.238 9.215 -23.182 1.00 88.94 97 ASP A O 1
ATOM 764 N N . SER A 1 98 ? 3.431 8.955 -21.295 1.00 90.56 98 SER A N 1
ATOM 765 C CA . SER A 1 98 ? 4.285 7.852 -21.754 1.00 90.56 98 SER A CA 1
ATOM 766 C C . SER A 1 98 ? 4.202 6.630 -20.838 1.00 90.56 98 SER A C 1
ATOM 768 O O . SER A 1 98 ? 5.143 5.846 -20.747 1.00 90.56 98 SER A O 1
ATOM 770 N N . TYR A 1 99 ? 3.066 6.447 -20.165 1.00 90.56 99 TYR A N 1
ATOM 771 C CA . TYR A 1 99 ? 2.924 5.453 -19.107 1.00 90.56 99 TYR A CA 1
ATOM 772 C C . TYR A 1 99 ? 3.213 4.032 -19.607 1.00 90.56 99 TYR A C 1
ATOM 774 O O . TYR A 1 99 ? 2.509 3.501 -20.476 1.00 90.56 99 TYR A O 1
ATOM 782 N N . LEU A 1 100 ? 4.205 3.396 -18.979 1.00 90.94 100 LEU A N 1
ATOM 783 C CA . LEU A 1 100 ? 4.770 2.081 -19.297 1.00 90.94 100 LEU A CA 1
ATOM 784 C C . LEU A 1 100 ? 5.583 1.991 -20.600 1.00 90.94 100 LEU A C 1
ATOM 786 O O . LEU A 1 100 ? 5.936 0.881 -21.008 1.00 90.94 100 LEU A O 1
ATOM 790 N N . GLU A 1 101 ? 5.912 3.114 -21.237 1.00 94.00 101 GLU A N 1
ATOM 791 C CA . GLU A 1 101 ? 6.876 3.141 -22.339 1.00 94.00 101 GLU A CA 1
ATOM 792 C C . GLU A 1 101 ? 8.307 2.999 -21.801 1.00 94.00 101 GLU A C 1
ATOM 794 O O . GLU A 1 101 ? 8.652 3.516 -20.734 1.00 94.00 101 GLU A O 1
ATOM 799 N N . VAL A 1 102 ? 9.145 2.281 -22.550 1.00 94.94 102 VAL A N 1
ATOM 800 C CA . VAL A 1 102 ? 10.575 2.150 -22.245 1.00 94.94 102 VAL A CA 1
ATOM 801 C C . VAL A 1 102 ? 11.318 3.314 -22.868 1.00 94.94 102 VAL A C 1
ATOM 803 O O . VAL A 1 102 ? 11.146 3.574 -24.053 1.00 94.94 102 VAL A O 1
ATOM 806 N N . TYR A 1 103 ? 12.155 3.979 -22.075 1.00 95.00 103 TYR A N 1
ATOM 807 C CA . TYR A 1 103 ? 12.918 5.158 -22.504 1.00 95.00 103 TYR A CA 1
ATOM 808 C C . TYR A 1 103 ? 14.430 5.026 -22.264 1.00 95.00 103 TYR A C 1
ATOM 810 O O . TYR A 1 103 ? 15.173 5.986 -22.454 1.00 95.00 103 TYR A O 1
ATOM 818 N N . GLY A 1 104 ? 14.898 3.855 -21.820 1.00 96.25 104 GLY A N 1
ATOM 819 C CA . GLY A 1 104 ? 16.317 3.598 -21.583 1.00 96.25 104 GLY A CA 1
ATOM 820 C C . GLY A 1 104 ? 16.582 2.262 -20.889 1.00 96.25 104 GLY A C 1
ATOM 821 O O . GLY A 1 104 ? 15.686 1.424 -20.748 1.00 96.25 104 GLY A O 1
ATOM 822 N N . GLY A 1 105 ? 17.812 2.080 -20.411 1.00 97.06 105 GLY A N 1
ATOM 823 C CA . GLY A 1 105 ? 18.289 0.819 -19.837 1.00 97.06 105 GLY A CA 1
ATOM 824 C C . GLY A 1 105 ? 18.724 -0.187 -20.907 1.00 97.06 105 GLY A C 1
ATOM 825 O O . GLY A 1 105 ? 19.201 0.193 -21.968 1.00 97.06 105 GLY A O 1
ATOM 826 N N . LYS A 1 106 ? 18.592 -1.483 -20.628 1.00 98.25 106 LYS A N 1
ATOM 827 C CA . LYS A 1 106 ? 19.120 -2.574 -21.452 1.00 98.25 106 LYS A CA 1
ATOM 828 C C . LYS A 1 106 ? 18.059 -3.626 -21.762 1.00 98.25 106 LYS A C 1
ATOM 830 O O . LYS A 1 106 ? 17.338 -4.080 -20.868 1.00 98.25 106 LYS A O 1
ATOM 835 N N . TYR A 1 107 ? 18.039 -4.079 -23.012 1.00 97.94 107 TYR A N 1
ATOM 836 C CA . TYR A 1 107 ? 17.354 -5.307 -23.418 1.00 97.94 107 TYR A CA 1
ATOM 837 C C . TYR A 1 107 ? 18.347 -6.436 -23.677 1.00 97.94 107 TYR A C 1
ATOM 839 O O . TYR A 1 107 ? 19.460 -6.212 -24.146 1.00 97.94 107 TYR A O 1
ATOM 847 N N . LEU A 1 108 ? 17.900 -7.664 -23.435 1.00 97.25 108 LEU A N 1
ATOM 848 C CA . LEU A 1 108 ? 18.487 -8.868 -24.007 1.00 97.25 108 LEU A CA 1
ATOM 849 C C . LEU A 1 108 ? 17.712 -9.219 -25.274 1.00 97.25 108 LEU A C 1
ATOM 851 O O . LEU A 1 108 ? 16.498 -9.409 -25.227 1.00 97.25 108 LEU A O 1
ATOM 855 N N . VAL A 1 109 ? 18.408 -9.316 -26.401 1.00 98.06 109 VAL A N 1
ATOM 856 C CA . VAL A 1 109 ? 17.802 -9.621 -27.698 1.00 98.06 109 VAL A CA 1
ATOM 857 C C . VAL A 1 109 ? 18.454 -10.865 -28.282 1.00 98.06 109 VAL A C 1
ATOM 859 O O . VAL A 1 109 ? 19.679 -10.995 -28.283 1.00 98.06 109 VAL A O 1
ATOM 862 N N . TYR A 1 110 ? 17.626 -11.782 -28.775 1.00 98.31 110 TYR A N 1
ATOM 863 C CA . TYR A 1 110 ? 18.064 -12.955 -29.522 1.00 98.31 110 TYR A CA 1
ATOM 864 C C . TYR A 1 110 ? 17.583 -12.866 -30.968 1.00 98.31 110 TYR A C 1
ATOM 866 O O . TYR A 1 110 ? 16.376 -12.787 -31.215 1.00 98.31 110 TYR A O 1
ATOM 874 N N . ALA A 1 111 ? 18.519 -12.924 -31.913 1.00 98.25 111 ALA A N 1
ATOM 875 C CA . ALA A 1 111 ? 18.222 -13.002 -33.338 1.00 98.25 111 ALA A CA 1
ATOM 876 C C . ALA A 1 111 ? 18.481 -14.428 -33.867 1.00 98.25 111 ALA A C 1
ATOM 878 O O . ALA A 1 111 ? 19.579 -14.951 -33.660 1.00 98.25 111 ALA A O 1
ATOM 879 N N . PRO A 1 112 ? 17.519 -15.075 -34.552 1.00 98.00 112 PRO A N 1
ATOM 880 C CA . PRO A 1 112 ? 17.706 -16.421 -35.102 1.00 98.00 112 PRO A CA 1
ATOM 881 C C . PRO A 1 112 ? 18.746 -16.479 -36.235 1.00 98.00 112 PRO A C 1
ATOM 883 O O . PRO A 1 112 ? 19.363 -17.520 -36.451 1.00 98.00 112 PRO A O 1
ATOM 886 N N . ASP A 1 113 ? 18.959 -15.370 -36.946 1.00 97.31 113 ASP A N 1
ATOM 887 C CA . ASP A 1 113 ? 19.978 -15.215 -37.984 1.00 97.31 113 ASP A CA 1
ATOM 888 C C . ASP A 1 113 ? 20.518 -13.770 -38.028 1.00 97.31 113 ASP A C 1
ATOM 890 O O . ASP A 1 113 ? 20.157 -12.931 -37.204 1.00 97.31 113 ASP A O 1
ATOM 894 N N . ASP A 1 114 ? 21.430 -13.488 -38.960 1.00 95.69 114 ASP A N 1
ATOM 895 C CA . ASP A 1 114 ? 22.086 -12.188 -39.150 1.00 95.69 114 ASP A CA 1
ATOM 896 C C . ASP A 1 114 ? 21.352 -11.258 -40.132 1.00 95.69 114 ASP A C 1
ATOM 898 O O . ASP A 1 114 ? 21.895 -10.229 -40.541 1.00 95.69 114 ASP A O 1
ATOM 902 N N . LYS A 1 115 ? 20.123 -11.612 -40.528 1.00 96.44 115 LYS A N 1
ATOM 903 C CA . LYS A 1 115 ? 19.280 -10.810 -41.428 1.00 96.44 115 LYS A CA 1
ATOM 904 C C . LYS A 1 115 ? 18.286 -9.944 -40.675 1.00 96.44 115 LYS A C 1
ATOM 906 O O . LYS A 1 115 ? 17.662 -9.079 -41.284 1.00 96.44 115 LYS A O 1
ATOM 911 N N . GLN A 1 116 ? 18.134 -10.182 -39.377 1.00 97.25 116 GLN A N 1
ATOM 912 C CA . GLN A 1 116 ? 17.210 -9.428 -38.552 1.00 97.25 116 GLN A CA 1
ATOM 913 C C . GLN A 1 116 ? 17.730 -8.019 -38.293 1.00 97.25 116 GLN A C 1
ATOM 915 O O . GLN A 1 116 ? 18.927 -7.713 -38.375 1.00 97.25 116 GLN A O 1
ATOM 920 N N . GLN A 1 117 ? 16.797 -7.150 -37.943 1.00 97.31 117 GLN A N 1
ATOM 921 C CA . GLN A 1 117 ? 17.080 -5.774 -37.602 1.00 97.31 117 GLN A CA 1
ATOM 922 C C . GLN A 1 117 ? 16.390 -5.398 -36.292 1.00 97.31 117 GLN A C 1
ATOM 924 O O . GLN A 1 117 ? 15.442 -6.050 -35.859 1.00 97.31 117 GLN A O 1
ATOM 929 N N . PHE A 1 118 ? 16.898 -4.352 -35.651 1.00 97.94 118 PHE A N 1
ATOM 930 C CA . PHE A 1 118 ? 16.393 -3.827 -34.389 1.00 97.94 118 PHE A CA 1
ATOM 931 C C . PHE A 1 118 ? 16.398 -2.290 -34.432 1.00 97.94 118 PHE A C 1
ATOM 933 O O . PHE A 1 118 ? 17.233 -1.719 -35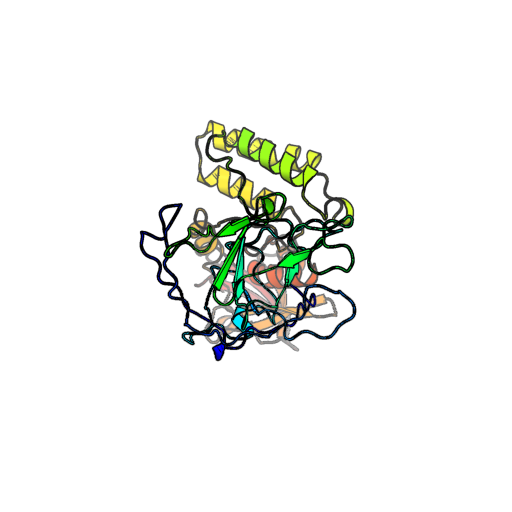.144 1.00 97.94 118 PHE A O 1
ATOM 940 N N . PRO A 1 119 ? 15.516 -1.600 -33.688 1.00 97.94 119 PRO A N 1
ATOM 941 C CA . PRO A 1 119 ? 15.635 -0.161 -33.478 1.00 97.94 119 PRO A CA 1
ATOM 942 C C . PRO A 1 119 ? 17.029 0.247 -32.981 1.00 97.94 119 PRO A C 1
ATOM 944 O O . PRO A 1 119 ? 17.665 -0.451 -32.203 1.00 97.94 119 PRO A O 1
ATOM 947 N N . SER A 1 120 ? 17.509 1.399 -33.423 1.00 97.81 120 SER A N 1
ATOM 948 C CA . SER A 1 120 ? 18.807 1.998 -33.077 1.00 97.81 120 SER A CA 1
ATOM 949 C C . SER A 1 120 ? 18.664 3.313 -32.305 1.00 97.81 120 SER A C 1
ATOM 951 O O . SER A 1 120 ? 19.660 3.951 -31.962 1.00 97.81 120 SER A O 1
ATOM 953 N N . GLY A 1 121 ? 17.422 3.717 -32.040 1.00 97.69 121 GLY A N 1
ATOM 954 C CA . GLY A 1 121 ? 17.003 4.907 -31.311 1.00 97.69 121 GLY A CA 1
ATOM 955 C C . GLY A 1 121 ? 15.483 4.876 -31.109 1.00 97.69 121 GLY A C 1
ATOM 956 O O . GLY A 1 121 ? 14.829 3.997 -31.656 1.00 97.69 121 GLY A O 1
ATOM 957 N N . PHE A 1 122 ? 14.944 5.834 -30.352 1.00 96.62 122 PHE A N 1
ATOM 958 C CA . PHE A 1 122 ? 13.511 5.954 -30.006 1.00 96.62 122 PHE A CA 1
ATOM 959 C C . PHE A 1 122 ? 12.686 6.800 -30.997 1.00 96.62 122 PHE A C 1
ATOM 961 O O . PHE A 1 122 ? 11.748 7.488 -30.597 1.00 96.62 122 PHE A O 1
ATOM 968 N N . GLY A 1 123 ? 13.142 6.909 -32.244 1.00 95.50 123 GLY A N 1
ATOM 969 C CA . GLY A 1 123 ? 12.492 7.768 -33.231 1.00 95.50 123 GLY A CA 1
ATOM 970 C C . GLY A 1 123 ? 12.305 9.233 -32.799 1.00 95.50 123 GLY A C 1
ATOM 971 O O . GLY A 1 123 ? 13.027 9.797 -31.970 1.00 95.50 123 GLY A O 1
ATOM 972 N N . THR A 1 124 ? 11.332 9.880 -33.429 1.00 96.12 124 THR A N 1
ATOM 973 C CA . THR A 1 124 ? 10.884 11.247 -33.140 1.00 96.12 124 THR A CA 1
ATOM 974 C C . THR A 1 124 ? 9.822 11.309 -32.047 1.00 96.12 124 THR A C 1
ATOM 976 O O . THR A 1 124 ? 9.755 12.313 -31.329 1.00 96.12 124 THR A O 1
ATOM 979 N N . ASP A 1 125 ? 9.011 10.261 -31.902 1.00 94.56 125 ASP A N 1
ATOM 980 C CA . ASP A 1 125 ? 7.943 10.178 -30.905 1.00 94.56 125 ASP A CA 1
ATOM 981 C C . ASP A 1 125 ? 8.440 9.755 -29.508 1.00 94.56 125 ASP A C 1
ATOM 983 O O . ASP A 1 125 ? 7.692 9.860 -28.530 1.00 94.56 125 ASP A O 1
ATOM 987 N N . LYS A 1 126 ? 9.725 9.379 -29.410 1.00 94.12 126 LYS A N 1
ATOM 988 C CA . LYS A 1 126 ? 10.420 8.933 -28.194 1.00 94.12 126 LYS A CA 1
ATOM 989 C C . LYS A 1 126 ? 9.866 7.630 -27.625 1.00 94.12 126 LYS A C 1
ATOM 991 O O . LYS A 1 126 ? 10.012 7.374 -26.427 1.00 94.12 126 LYS A O 1
ATOM 996 N N . LYS A 1 127 ? 9.221 6.822 -28.456 1.00 94.31 127 LYS A N 1
ATOM 997 C CA . LYS A 1 127 ? 8.748 5.489 -28.115 1.00 94.31 127 LYS A CA 1
ATOM 998 C C . LYS A 1 127 ? 9.572 4.480 -28.887 1.00 94.31 127 LYS A C 1
ATOM 1000 O O . LYS A 1 127 ? 10.246 4.804 -29.847 1.00 94.31 127 LYS A O 1
ATOM 1005 N N . LEU A 1 128 ? 9.578 3.259 -28.380 1.00 94.88 128 LEU A N 1
ATOM 1006 C CA . LEU A 1 128 ? 10.256 2.151 -29.029 1.00 94.88 128 LEU A CA 1
ATOM 1007 C C . LEU A 1 128 ? 9.223 1.244 -29.694 1.00 94.88 128 LEU A C 1
ATOM 1009 O O . LEU A 1 128 ? 8.092 1.111 -29.201 1.00 94.88 128 LEU A O 1
ATOM 1013 N N . PHE A 1 129 ? 9.648 0.557 -30.746 1.00 95.38 129 PHE A N 1
ATOM 1014 C CA . PHE A 1 129 ? 8.827 -0.312 -31.579 1.00 95.38 129 PHE A CA 1
ATOM 1015 C C . PHE A 1 129 ? 7.687 0.476 -32.235 1.00 95.38 129 PHE A C 1
ATOM 1017 O O . PHE A 1 129 ? 6.503 0.146 -32.082 1.00 95.38 129 PHE A O 1
ATOM 1024 N N . THR A 1 130 ? 8.059 1.572 -32.893 1.00 94.81 130 THR A N 1
ATOM 1025 C CA . THR A 1 130 ? 7.180 2.447 -33.678 1.00 94.81 130 THR A CA 1
ATOM 1026 C C . THR A 1 130 ? 7.771 2.699 -35.063 1.00 94.81 130 THR A C 1
ATOM 1028 O O . THR A 1 130 ? 8.955 2.488 -35.310 1.00 94.81 130 THR A O 1
ATOM 1031 N N . ASP A 1 131 ? 6.923 3.126 -36.000 1.00 95.12 131 ASP A N 1
ATOM 1032 C CA . ASP A 1 131 ? 7.273 3.228 -37.425 1.00 95.12 131 ASP A CA 1
ATOM 1033 C C . ASP A 1 131 ? 8.379 4.260 -37.723 1.00 95.12 131 ASP A C 1
ATOM 1035 O O . ASP A 1 131 ? 8.930 4.283 -38.823 1.00 95.12 131 ASP A O 1
ATOM 1039 N N . ASP A 1 132 ? 8.682 5.149 -36.777 1.00 96.19 132 ASP A N 1
ATOM 1040 C CA . ASP A 1 132 ? 9.693 6.195 -36.899 1.00 96.19 132 ASP A CA 1
ATOM 1041 C C . ASP A 1 132 ? 11.040 5.842 -36.250 1.00 96.19 132 ASP A C 1
ATOM 1043 O O . ASP A 1 132 ? 11.969 6.659 -36.288 1.00 96.19 132 ASP A O 1
ATOM 1047 N N . ASP A 1 133 ? 11.176 4.637 -35.694 1.00 96.94 133 ASP A N 1
ATOM 1048 C CA . ASP A 1 133 ? 12.435 4.160 -35.136 1.00 96.94 133 ASP A CA 1
ATOM 1049 C C . ASP A 1 133 ? 13.512 4.023 -36.230 1.00 96.94 133 ASP A C 1
ATOM 1051 O O . ASP A 1 133 ? 13.314 3.333 -37.235 1.00 96.94 133 ASP A O 1
ATOM 1055 N N . PRO A 1 134 ? 14.707 4.624 -36.064 1.00 97.25 134 PRO A N 1
ATOM 1056 C CA . PRO A 1 134 ? 15.823 4.341 -36.957 1.00 97.25 134 PRO A CA 1
ATOM 1057 C C . PRO A 1 134 ? 16.282 2.896 -36.745 1.00 97.25 134 PRO A C 1
ATOM 1059 O O . PRO A 1 134 ? 16.378 2.448 -35.610 1.00 97.25 134 PRO A O 1
ATOM 1062 N N . ILE A 1 135 ? 16.655 2.174 -37.799 1.00 97.19 135 ILE A N 1
ATOM 1063 C CA . ILE A 1 135 ? 16.936 0.730 -37.726 1.00 97.19 135 ILE A CA 1
ATOM 1064 C C . ILE A 1 135 ? 18.435 0.410 -37.877 1.00 97.19 135 ILE A C 1
ATOM 1066 O O . ILE A 1 135 ? 19.147 1.053 -38.649 1.00 97.19 135 ILE A O 1
ATOM 1070 N N . MET A 1 136 ? 18.908 -0.631 -37.184 1.00 96.88 136 MET A N 1
ATOM 1071 C CA . MET A 1 136 ? 20.247 -1.218 -37.321 1.00 96.88 136 MET A CA 1
ATOM 1072 C C . MET A 1 136 ? 20.196 -2.743 -37.475 1.00 96.88 136 MET A C 1
ATOM 1074 O O . MET A 1 136 ? 19.277 -3.403 -36.995 1.00 96.88 136 MET A O 1
ATOM 1078 N N . SER A 1 137 ? 21.197 -3.321 -38.141 1.00 97.00 137 SER A N 1
ATOM 1079 C CA . SER A 1 137 ? 21.357 -4.779 -38.217 1.00 97.00 137 SER A CA 1
ATOM 1080 C C . SER A 1 137 ? 21.793 -5.354 -36.870 1.00 97.00 137 SER A C 1
ATOM 1082 O O . SER A 1 137 ? 22.634 -4.763 -36.190 1.00 97.00 137 SER A O 1
ATOM 1084 N N . ILE A 1 138 ? 21.275 -6.533 -36.522 1.00 96.94 138 ILE A N 1
ATOM 1085 C CA . ILE A 1 138 ? 21.663 -7.260 -35.311 1.00 96.94 138 ILE A CA 1
ATOM 1086 C C . ILE A 1 138 ? 22.303 -8.612 -35.681 1.00 96.94 138 ILE A C 1
ATOM 1088 O O . ILE A 1 138 ? 21.780 -9.324 -36.538 1.00 96.94 138 ILE A O 1
ATOM 1092 N N . PRO A 1 139 ? 23.450 -8.988 -35.087 1.00 96.94 139 PRO A N 1
ATOM 1093 C CA . PRO A 1 139 ? 24.060 -10.290 -35.345 1.00 96.94 139 PRO A CA 1
ATOM 1094 C C . PRO A 1 139 ? 23.217 -11.456 -34.815 1.00 96.94 139 PRO A C 1
ATOM 1096 O O . PRO A 1 139 ? 22.578 -11.331 -33.772 1.00 96.94 139 PRO A O 1
ATOM 1099 N N . ALA A 1 140 ? 23.336 -12.625 -35.452 1.00 98.00 140 ALA A N 1
ATOM 1100 C CA . ALA A 1 140 ? 22.727 -13.865 -34.971 1.00 98.00 140 ALA A CA 1
ATOM 1101 C C . ALA A 1 140 ? 23.161 -14.220 -33.532 1.00 98.00 140 ALA A C 1
ATOM 1103 O O . ALA A 1 140 ? 24.343 -14.104 -33.170 1.00 98.00 140 ALA A O 1
ATOM 1104 N N . GLY A 1 141 ? 22.217 -14.730 -32.741 1.00 98.12 141 GLY A N 1
ATOM 1105 C CA . GLY A 1 141 ? 22.377 -15.116 -31.342 1.00 98.12 141 GLY A CA 1
ATOM 1106 C C . GLY A 1 141 ? 22.059 -13.990 -30.356 1.00 98.12 141 GLY A C 1
ATOM 1107 O O . GLY A 1 141 ? 21.334 -13.048 -30.668 1.00 98.12 141 GLY A O 1
ATOM 1108 N N . TRP A 1 142 ? 22.599 -14.107 -29.141 1.00 98.00 142 TRP A N 1
ATOM 1109 C CA . TRP A 1 142 ? 22.387 -13.130 -28.074 1.00 98.00 142 TRP A CA 1
ATOM 1110 C C . TRP A 1 142 ? 23.185 -11.841 -28.274 1.00 98.00 142 TRP A C 1
ATOM 1112 O O . TRP A 1 142 ? 24.363 -11.864 -28.655 1.00 98.00 142 TRP A O 1
ATOM 1122 N N . SER A 1 143 ? 22.523 -10.736 -27.943 1.00 98.19 143 SER A N 1
ATOM 1123 C CA . SER A 1 143 ? 23.081 -9.395 -27.813 1.00 98.19 143 SER A CA 1
ATOM 1124 C C . SER A 1 143 ? 22.430 -8.677 -26.629 1.00 98.19 143 SER A C 1
ATOM 1126 O O . SER A 1 143 ? 21.219 -8.785 -26.426 1.00 98.19 143 SER A O 1
ATOM 1128 N N . VAL A 1 144 ? 23.213 -7.916 -25.869 1.00 98.50 144 VAL A N 1
ATOM 1129 C CA . VAL A 1 144 ? 22.682 -6.876 -24.981 1.00 98.50 144 VAL A CA 1
ATOM 1130 C C . VAL A 1 144 ? 22.583 -5.592 -25.794 1.00 98.50 144 VAL A C 1
ATOM 1132 O O . VAL A 1 144 ? 23.568 -5.175 -26.401 1.00 98.50 144 VAL A O 1
ATOM 1135 N N . ILE A 1 145 ? 21.402 -4.980 -25.818 1.00 98.50 145 ILE A N 1
ATOM 1136 C CA . ILE A 1 145 ? 21.173 -3.689 -26.466 1.00 98.50 145 ILE A CA 1
ATOM 1137 C C . ILE A 1 145 ? 21.073 -2.623 -25.383 1.00 98.50 145 ILE A C 1
ATOM 1139 O O . ILE A 1 145 ? 20.142 -2.652 -24.577 1.00 98.50 145 ILE A O 1
ATOM 1143 N N . ASP A 1 146 ? 22.038 -1.707 -25.360 1.00 98.31 146 ASP A N 1
ATOM 1144 C CA . ASP A 1 146 ? 22.062 -0.559 -24.456 1.00 98.31 146 ASP A CA 1
ATOM 1145 C C . ASP A 1 146 ? 21.306 0.616 -25.085 1.00 98.31 146 ASP A C 1
ATOM 1147 O O . ASP A 1 146 ? 21.765 1.236 -26.051 1.00 98.31 146 ASP A O 1
ATOM 1151 N N . LEU A 1 147 ? 20.129 0.891 -24.524 1.00 98.25 147 LEU A N 1
ATOM 1152 C CA . LEU A 1 147 ? 19.201 1.920 -24.972 1.00 98.25 147 LEU A CA 1
ATOM 1153 C C . LEU A 1 147 ? 19.584 3.325 -24.479 1.00 98.25 147 LEU A C 1
ATOM 1155 O O . LEU A 1 147 ? 18.972 4.302 -24.901 1.00 98.25 147 LEU A O 1
ATOM 1159 N N . ASP A 1 148 ? 20.572 3.448 -23.586 1.00 97.50 148 ASP A N 1
ATOM 1160 C CA . ASP A 1 148 ? 21.047 4.741 -23.079 1.00 97.50 148 ASP A CA 1
ATOM 1161 C C . ASP A 1 148 ? 22.119 5.379 -23.992 1.00 97.50 148 ASP A C 1
ATOM 1163 O O . ASP A 1 148 ? 22.585 6.490 -23.731 1.00 97.50 148 ASP A O 1
ATOM 1167 N N . GLN A 1 149 ? 22.522 4.693 -25.067 1.00 97.31 149 GLN A N 1
ATOM 1168 C CA . GLN A 1 149 ? 23.486 5.179 -26.060 1.00 97.31 149 GLN A CA 1
ATOM 1169 C C . GLN A 1 149 ? 22.781 5.679 -27.328 1.00 97.31 149 GLN A C 1
ATOM 1171 O O . GLN A 1 149 ? 21.659 5.288 -27.633 1.00 97.31 149 GLN A O 1
ATOM 1176 N N . THR A 1 150 ? 23.420 6.565 -28.096 1.00 94.06 150 THR A N 1
ATOM 1177 C CA . THR A 1 150 ? 22.879 7.030 -29.387 1.00 94.06 150 THR A CA 1
ATOM 1178 C C . THR A 1 150 ? 23.947 6.951 -30.485 1.00 94.06 150 THR A C 1
ATOM 1180 O O . THR A 1 150 ? 24.910 7.722 -30.435 1.00 94.06 150 THR A O 1
ATOM 1183 N N . PRO A 1 151 ? 23.789 6.065 -31.493 1.00 96.50 151 PRO A N 1
ATOM 1184 C CA . PRO A 1 151 ? 22.762 5.014 -31.585 1.00 96.50 151 PRO A CA 1
ATOM 1185 C C . PRO A 1 151 ? 22.889 3.987 -30.445 1.00 96.50 151 PRO A C 1
ATOM 1187 O O . PRO A 1 151 ? 23.915 3.954 -29.762 1.00 96.50 151 PRO A O 1
ATOM 1190 N N . PHE A 1 152 ? 21.866 3.154 -30.246 1.00 98.44 152 PHE A N 1
ATOM 1191 C CA . PHE A 1 152 ? 21.919 2.069 -29.262 1.00 98.44 152 PHE A CA 1
ATOM 1192 C C . PHE A 1 152 ? 23.163 1.197 -29.465 1.00 98.44 152 PHE A C 1
ATOM 1194 O O . PHE A 1 152 ? 23.525 0.854 -30.594 1.00 98.44 152 PHE A O 1
ATOM 1201 N N . ALA A 1 153 ? 23.829 0.835 -28.369 1.00 98.19 153 ALA A N 1
ATOM 1202 C CA . ALA A 1 153 ? 25.045 0.034 -28.434 1.00 98.19 153 ALA A CA 1
ATOM 1203 C C . ALA A 1 153 ? 24.724 -1.462 -28.358 1.00 98.19 153 ALA A C 1
ATOM 1205 O O . ALA A 1 153 ? 23.841 -1.882 -27.612 1.00 98.19 153 ALA A O 1
ATOM 1206 N N . ILE A 1 154 ? 25.474 -2.270 -29.111 1.00 98.31 154 ILE A N 1
ATOM 1207 C CA . ILE A 1 154 ? 25.432 -3.732 -29.023 1.00 98.31 154 ILE A CA 1
ATOM 1208 C C . ILE A 1 154 ? 26.618 -4.201 -28.183 1.00 98.31 154 ILE A C 1
ATOM 1210 O O . ILE A 1 154 ? 27.768 -3.988 -28.570 1.00 98.31 154 ILE A O 1
ATOM 1214 N N . ASP A 1 155 ? 26.343 -4.915 -27.095 1.00 98.06 155 ASP A N 1
ATOM 1215 C CA . ASP A 1 155 ? 27.343 -5.651 -26.322 1.00 98.06 155 ASP A CA 1
ATOM 1216 C C . ASP A 1 155 ? 27.145 -7.168 -26.491 1.00 98.06 155 ASP A C 1
ATOM 1218 O O . ASP A 1 155 ? 26.052 -7.711 -26.312 1.00 98.06 155 ASP A O 1
ATOM 1222 N N . ARG A 1 156 ? 28.227 -7.855 -26.872 1.00 96.75 156 ARG A N 1
ATOM 1223 C CA . ARG A 1 156 ? 28.304 -9.320 -27.033 1.00 96.75 156 ARG A CA 1
ATOM 1224 C C . ARG A 1 156 ? 29.437 -9.929 -26.211 1.00 96.75 156 ARG A C 1
ATOM 1226 O O . ARG A 1 156 ? 29.960 -10.989 -26.556 1.00 96.75 156 ARG A O 1
ATOM 1233 N N . SER A 1 157 ? 29.854 -9.235 -25.158 1.00 96.94 157 SER A N 1
ATOM 1234 C CA . SER A 1 157 ? 30.786 -9.764 -24.170 1.00 96.94 157 SER A CA 1
ATOM 1235 C C . SER A 1 157 ? 30.240 -11.066 -23.588 1.00 96.94 157 SER A C 1
ATOM 1237 O O . SER A 1 157 ? 29.034 -11.235 -23.444 1.00 96.94 157 SER A O 1
ATOM 1239 N N . GLU A 1 158 ? 31.126 -11.993 -23.223 1.00 93.44 158 GLU A N 1
ATOM 1240 C CA . GLU A 1 158 ? 30.724 -13.287 -22.649 1.00 93.44 158 GLU A CA 1
ATOM 1241 C C . GLU A 1 158 ? 29.965 -13.123 -21.319 1.00 93.44 158 GLU A C 1
ATOM 1243 O O . GLU A 1 158 ? 29.098 -13.927 -20.985 1.00 93.44 158 GLU A O 1
ATOM 1248 N N . LYS A 1 159 ? 30.292 -12.071 -20.559 1.00 94.88 159 LYS A N 1
ATOM 1249 C CA . LYS A 1 159 ? 29.709 -11.753 -19.249 1.00 94.88 159 LYS A CA 1
ATOM 1250 C C . LYS A 1 159 ? 29.398 -10.254 -19.162 1.00 94.88 159 LYS A C 1
ATOM 1252 O O . LYS A 1 159 ? 30.160 -9.522 -18.529 1.00 94.88 159 LYS A O 1
ATOM 1257 N N . PRO A 1 160 ? 28.348 -9.776 -19.847 1.00 96.00 160 PRO A N 1
ATOM 1258 C CA . PRO A 1 160 ? 27.975 -8.371 -19.807 1.00 96.00 160 PRO A CA 1
ATOM 1259 C C . PRO A 1 160 ? 27.328 -8.039 -18.457 1.00 96.00 160 PRO A C 1
ATOM 1261 O O . PRO A 1 160 ? 26.636 -8.869 -17.865 1.00 96.00 160 PRO A O 1
ATOM 1264 N N . THR A 1 161 ? 27.515 -6.809 -17.982 1.00 95.38 161 THR A N 1
ATOM 1265 C CA . THR A 1 161 ? 26.839 -6.321 -16.772 1.00 95.38 161 THR A CA 1
ATOM 1266 C C . THR A 1 161 ? 25.485 -5.720 -17.135 1.00 95.38 161 THR A C 1
ATOM 1268 O O . THR A 1 161 ? 25.401 -4.780 -17.936 1.00 95.38 161 THR A O 1
ATOM 1271 N N . ILE A 1 162 ? 24.422 -6.230 -16.514 1.00 96.88 162 ILE A N 1
ATOM 1272 C CA . ILE A 1 162 ? 23.053 -5.728 -16.662 1.00 96.88 162 ILE A CA 1
ATOM 1273 C C . ILE A 1 162 ? 22.533 -5.343 -15.280 1.00 96.88 162 ILE A C 1
ATOM 1275 O O . ILE A 1 162 ? 22.238 -6.209 -14.456 1.00 96.88 162 ILE A O 1
ATOM 1279 N N . ASP A 1 163 ? 22.410 -4.045 -15.036 1.00 95.75 163 ASP A N 1
ATOM 1280 C CA . ASP A 1 163 ? 21.911 -3.528 -13.765 1.00 95.75 163 ASP A CA 1
ATOM 1281 C C . ASP A 1 163 ? 20.391 -3.703 -13.676 1.00 95.75 163 ASP A C 1
ATOM 1283 O O . ASP A 1 163 ? 19.681 -3.559 -14.673 1.00 95.75 163 ASP A O 1
ATOM 1287 N N . LEU A 1 164 ? 19.890 -4.006 -12.477 1.00 94.62 164 LEU A N 1
ATOM 1288 C CA . LEU A 1 164 ? 18.459 -3.985 -12.180 1.00 94.62 164 LEU A CA 1
ATOM 1289 C C . LEU A 1 164 ? 18.116 -2.620 -11.594 1.00 94.62 164 LEU A C 1
ATOM 1291 O O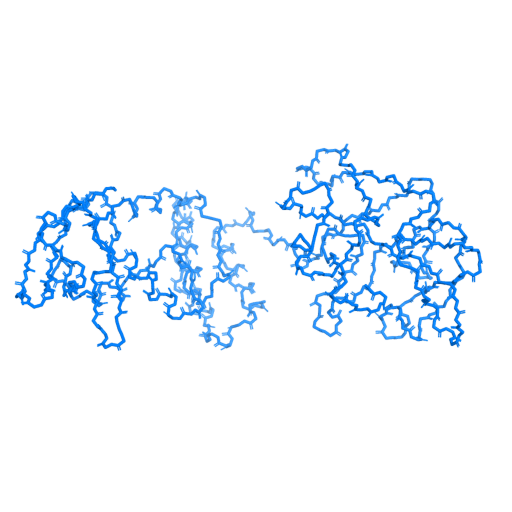 . LEU A 1 164 ? 18.584 -2.257 -10.518 1.00 94.62 164 LEU A O 1
ATOM 1295 N N . LEU A 1 165 ? 17.329 -1.850 -12.334 1.00 93.00 165 LEU A N 1
ATOM 1296 C CA . LEU A 1 165 ? 17.092 -0.442 -12.064 1.00 93.00 165 LEU A CA 1
ATOM 1297 C C . LEU A 1 165 ? 15.850 -0.266 -11.190 1.00 93.00 165 LEU A C 1
ATOM 1299 O O . LEU A 1 165 ? 14.754 -0.700 -11.550 1.00 93.00 165 LEU A O 1
ATOM 1303 N N . GLU A 1 166 ? 16.015 0.404 -10.054 1.00 88.62 166 GLU A N 1
ATOM 1304 C CA . GLU A 1 166 ? 14.904 0.953 -9.280 1.00 88.62 166 GLU A CA 1
ATOM 1305 C C . GLU A 1 166 ? 14.493 2.304 -9.893 1.00 88.62 166 GLU A C 1
ATOM 1307 O O . GLU A 1 166 ? 15.349 3.177 -10.076 1.00 88.62 166 GLU A O 1
ATOM 1312 N N . PRO A 1 167 ? 13.218 2.500 -10.274 1.00 82.88 167 PRO A N 1
ATOM 1313 C CA . PRO A 1 167 ? 12.776 3.769 -10.830 1.00 82.88 167 PRO A CA 1
ATOM 1314 C C . PRO A 1 167 ? 12.833 4.851 -9.751 1.00 82.88 167 PRO A C 1
ATOM 1316 O O . PRO A 1 167 ? 12.482 4.614 -8.596 1.00 82.88 167 PRO A O 1
ATOM 1319 N N . ALA A 1 168 ? 13.233 6.065 -10.135 1.00 79.94 168 ALA A N 1
ATOM 1320 C CA . ALA A 1 168 ? 13.393 7.177 -9.197 1.00 79.94 168 ALA A CA 1
ATOM 1321 C C . ALA A 1 168 ? 12.106 7.502 -8.420 1.00 79.94 168 ALA A C 1
ATOM 1323 O O . ALA A 1 168 ? 12.179 7.939 -7.279 1.00 79.94 168 ALA A O 1
ATOM 1324 N N . SER A 1 169 ? 10.933 7.251 -9.005 1.00 75.00 169 SER A N 1
ATOM 1325 C CA . SER A 1 169 ? 9.640 7.434 -8.340 1.00 75.00 169 SER A CA 1
ATOM 1326 C C . SER A 1 169 ? 9.302 6.375 -7.292 1.00 75.00 169 SER A C 1
ATOM 1328 O O . SER A 1 169 ? 8.385 6.576 -6.502 1.00 75.00 169 SER A O 1
ATOM 1330 N N . SER A 1 170 ? 10.024 5.253 -7.268 1.00 75.56 170 SER A N 1
ATOM 1331 C CA . SER A 1 170 ? 9.938 4.253 -6.196 1.00 75.56 170 SER A CA 1
ATOM 1332 C C . SER A 1 170 ? 10.992 4.456 -5.108 1.00 75.56 170 SER A C 1
ATOM 1334 O O . SER A 1 170 ? 10.885 3.834 -4.054 1.00 75.56 170 SER A O 1
ATOM 1336 N N . ALA A 1 171 ? 11.981 5.331 -5.327 1.00 80.25 171 ALA A N 1
ATOM 1337 C CA . ALA A 1 171 ? 12.970 5.648 -4.308 1.00 80.25 171 ALA A CA 1
ATOM 1338 C C . ALA A 1 171 ? 12.306 6.368 -3.123 1.00 80.25 171 ALA A C 1
ATOM 1340 O O . ALA A 1 171 ? 11.528 7.308 -3.295 1.00 80.25 171 ALA A O 1
ATOM 1341 N N . LEU A 1 172 ? 12.628 5.929 -1.907 1.00 83.94 172 LEU A N 1
ATOM 1342 C CA . LEU A 1 172 ? 12.143 6.565 -0.685 1.00 83.94 172 LEU A CA 1
ATOM 1343 C C . LEU A 1 172 ? 12.900 7.874 -0.424 1.00 83.94 172 LEU A C 1
ATOM 1345 O O . LEU A 1 172 ? 14.129 7.913 -0.500 1.00 83.94 172 LEU A O 1
ATOM 1349 N N . ASP A 1 173 ? 12.181 8.928 -0.038 1.00 87.94 173 ASP A N 1
ATOM 1350 C CA . ASP A 1 173 ? 12.814 10.132 0.500 1.00 87.94 173 ASP A CA 1
ATOM 1351 C C . ASP A 1 173 ? 13.359 9.870 1.910 1.00 87.94 173 ASP A C 1
ATOM 1353 O O . ASP A 1 173 ? 12.625 9.479 2.821 1.00 87.94 173 ASP A O 1
ATOM 1357 N N . ASP A 1 174 ? 14.655 10.119 2.104 1.00 91.19 174 ASP A N 1
ATOM 1358 C CA . ASP A 1 174 ? 15.330 9.899 3.384 1.00 91.19 174 ASP A CA 1
ATOM 1359 C C . ASP A 1 174 ? 15.320 11.162 4.261 1.00 91.19 174 ASP A C 1
ATOM 1361 O O . ASP A 1 174 ? 16.092 12.105 4.060 1.00 91.19 174 ASP A O 1
ATOM 1365 N N . PHE A 1 175 ? 14.463 11.159 5.284 1.00 94.75 175 PHE A N 1
ATOM 1366 C CA . PHE A 1 175 ? 14.404 12.200 6.318 1.00 94.75 175 PHE A CA 1
ATOM 1367 C C . PHE A 1 175 ? 15.095 11.799 7.631 1.00 94.75 175 PHE A C 1
ATOM 1369 O O . PHE A 1 175 ? 15.014 12.538 8.611 1.00 94.75 175 PHE A O 1
ATOM 1376 N N . SER A 1 176 ? 15.810 10.669 7.681 1.00 93.06 176 SER A N 1
ATOM 1377 C CA . SER A 1 176 ? 16.378 10.105 8.921 1.00 93.06 176 SER A CA 1
ATOM 1378 C C . SER A 1 176 ? 17.417 10.997 9.614 1.00 93.06 176 SER A C 1
ATOM 1380 O O . SER A 1 176 ? 17.670 10.848 10.809 1.00 93.06 176 SER A O 1
ATOM 1382 N N . LYS A 1 177 ? 18.019 11.939 8.878 1.00 96.50 177 LYS A N 1
ATOM 1383 C CA . LYS A 1 177 ? 19.017 12.895 9.391 1.00 96.50 177 LYS A CA 1
ATOM 1384 C C . LYS A 1 177 ? 18.414 14.216 9.879 1.00 96.50 177 LYS A C 1
ATOM 1386 O O . LYS A 1 177 ? 19.161 15.093 10.309 1.00 96.50 177 LYS A O 1
ATOM 1391 N N . LEU A 1 178 ? 17.098 14.382 9.776 1.00 97.69 178 LEU A N 1
ATOM 1392 C CA . LEU A 1 178 ? 16.387 15.585 10.200 1.00 97.69 178 LEU A CA 1
ATOM 1393 C C . LEU A 1 178 ? 15.897 15.459 11.648 1.00 97.69 178 LEU A C 1
ATOM 1395 O O . LEU A 1 178 ? 15.736 14.361 12.181 1.00 97.69 178 LEU A O 1
ATOM 1399 N N . SER A 1 179 ? 15.644 16.602 12.290 1.00 98.06 179 SER A N 1
ATOM 1400 C CA . SER A 1 179 ? 14.907 16.621 13.556 1.00 98.06 179 SER A CA 1
ATOM 1401 C C . SER A 1 179 ? 13.452 16.189 13.331 1.00 98.06 179 SER A C 1
ATOM 1403 O O . SER A 1 179 ? 12.958 16.229 12.206 1.00 98.06 179 SER A O 1
ATOM 1405 N N . TYR A 1 180 ? 12.726 15.819 14.389 1.00 98.00 180 TYR A N 1
ATOM 1406 C CA . TYR A 1 180 ? 11.312 15.436 14.268 1.00 98.00 180 TYR A CA 1
ATOM 1407 C C . TYR A 1 180 ? 10.441 16.515 13.625 1.00 98.00 180 TYR A C 1
ATOM 1409 O O . TYR A 1 180 ? 9.573 16.199 12.815 1.00 98.00 180 TYR A O 1
ATOM 1417 N N . THR A 1 181 ? 10.682 17.783 13.957 1.00 97.94 181 THR A N 1
ATOM 1418 C CA . THR A 1 181 ? 9.938 18.907 13.384 1.00 97.94 181 THR A CA 1
ATOM 1419 C C . THR A 1 181 ? 10.318 19.141 11.930 1.00 97.94 181 THR A C 1
ATOM 1421 O O . THR A 1 181 ? 9.434 19.309 11.100 1.00 97.94 181 THR A O 1
ATOM 1424 N N . ASP A 1 182 ? 11.611 19.079 11.596 1.00 98.44 182 ASP A N 1
ATOM 1425 C CA . ASP A 1 182 ? 12.063 19.286 10.217 1.00 98.44 182 ASP A CA 1
ATOM 1426 C C . ASP A 1 182 ? 11.609 18.141 9.300 1.00 98.44 182 ASP A C 1
ATOM 1428 O O . ASP A 1 182 ? 11.211 18.381 8.162 1.00 98.44 182 ASP A O 1
ATOM 1432 N N . ALA A 1 183 ? 11.630 16.897 9.792 1.00 97.94 183 ALA A N 1
ATOM 1433 C CA . ALA A 1 183 ? 11.114 15.733 9.077 1.00 97.94 183 ALA A CA 1
ATOM 1434 C C . ALA A 1 183 ? 9.602 15.849 8.833 1.00 97.94 183 ALA A C 1
ATOM 1436 O O . ALA A 1 183 ? 9.142 15.597 7.720 1.00 97.94 183 ALA A O 1
ATOM 1437 N N . PHE A 1 184 ? 8.834 16.279 9.842 1.00 98.19 184 PHE A N 1
ATOM 1438 C CA . PHE A 1 184 ? 7.401 16.534 9.697 1.00 98.19 184 PHE A CA 1
ATOM 1439 C C . PHE A 1 184 ? 7.115 17.638 8.672 1.00 98.19 184 PHE A C 1
ATOM 1441 O O . PHE A 1 184 ? 6.308 17.435 7.765 1.00 98.19 184 PHE A O 1
ATOM 1448 N N . ASP A 1 185 ? 7.816 18.771 8.764 1.00 98.38 185 ASP A N 1
ATOM 1449 C CA . ASP A 1 185 ? 7.649 19.897 7.842 1.00 98.38 185 ASP A CA 1
ATOM 1450 C C . ASP A 1 185 ? 7.971 19.464 6.392 1.00 98.38 185 ASP A C 1
ATOM 1452 O O . ASP A 1 185 ? 7.206 19.750 5.468 1.00 98.38 185 ASP A O 1
ATOM 1456 N N . LYS A 1 186 ? 9.037 18.672 6.185 1.00 98.19 186 LYS A N 1
ATOM 1457 C CA . LYS A 1 186 ? 9.375 18.090 4.871 1.00 98.19 186 LYS A CA 1
ATOM 1458 C C . LYS A 1 186 ? 8.340 17.093 4.361 1.00 98.19 186 LYS A C 1
ATOM 1460 O O . LYS A 1 186 ? 8.032 17.102 3.169 1.00 98.19 186 LYS A O 1
ATOM 1465 N N . MET A 1 187 ? 7.789 16.259 5.238 1.00 96.81 187 MET A N 1
ATOM 1466 C CA . MET A 1 187 ? 6.725 15.323 4.884 1.00 96.81 187 MET A CA 1
ATOM 1467 C C . MET A 1 187 ? 5.459 16.066 4.437 1.00 96.81 187 MET A C 1
ATOM 1469 O O . MET A 1 187 ? 4.888 15.723 3.403 1.00 96.81 187 MET A O 1
ATOM 1473 N N . VAL A 1 188 ? 5.036 17.110 5.158 1.00 98.12 188 VAL A N 1
ATOM 1474 C CA . VAL A 1 188 ? 3.885 17.934 4.756 1.00 98.12 188 VAL A CA 1
ATOM 1475 C C . VAL A 1 188 ? 4.146 18.636 3.423 1.00 98.12 188 VAL A C 1
ATOM 1477 O O . VAL A 1 188 ? 3.275 18.633 2.553 1.00 98.12 188 VAL A O 1
ATOM 1480 N N . ASP A 1 189 ? 5.338 19.203 3.225 1.00 97.94 189 ASP A N 1
ATOM 1481 C CA . ASP A 1 189 ? 5.725 19.815 1.948 1.00 97.94 189 ASP A CA 1
ATOM 1482 C C . ASP A 1 189 ? 5.655 18.821 0.784 1.00 97.94 189 ASP A C 1
ATOM 1484 O O . ASP A 1 189 ? 5.268 19.197 -0.325 1.00 97.94 189 ASP A O 1
ATOM 1488 N N . LYS A 1 190 ? 6.015 17.556 1.026 1.00 95.56 190 LYS A N 1
ATOM 1489 C CA . LYS A 1 190 ? 5.881 16.482 0.041 1.00 95.56 190 LYS A CA 1
ATOM 1490 C C . LYS A 1 190 ? 4.412 16.171 -0.243 1.00 95.56 190 LYS A C 1
ATOM 1492 O O . LYS A 1 190 ? 4.013 16.185 -1.405 1.00 95.56 190 LYS A O 1
ATOM 1497 N N . PHE A 1 191 ? 3.585 15.986 0.791 1.00 96.75 191 PHE A N 1
ATOM 1498 C CA . PHE A 1 191 ? 2.139 15.784 0.627 1.00 96.75 191 PHE A CA 1
ATOM 1499 C C . PHE A 1 191 ? 1.495 16.910 -0.195 1.00 96.75 191 PHE A C 1
ATOM 1501 O O . PHE A 1 191 ? 0.761 16.632 -1.138 1.00 96.75 191 PHE A O 1
ATOM 1508 N N . LYS A 1 192 ? 1.836 18.173 0.078 1.00 96.88 192 LYS A N 1
ATOM 1509 C CA . LYS A 1 192 ? 1.340 19.331 -0.685 1.00 96.88 192 LYS A CA 1
ATOM 1510 C C . LYS A 1 192 ? 1.669 19.279 -2.178 1.00 96.88 192 LYS A C 1
ATOM 1512 O O . LYS A 1 192 ? 0.899 19.798 -2.978 1.00 96.88 192 LYS A O 1
ATOM 1517 N N . LYS A 1 193 ? 2.826 18.726 -2.546 1.00 94.75 193 LYS A N 1
ATOM 1518 C CA . LYS A 1 193 ? 3.321 18.713 -3.932 1.00 94.75 193 LYS A CA 1
ATOM 1519 C C . LYS A 1 193 ? 2.877 17.485 -4.711 1.00 94.75 193 LYS A C 1
ATOM 1521 O O . LYS A 1 193 ? 2.658 17.583 -5.912 1.00 94.75 193 LYS A O 1
ATOM 1526 N N . GLU A 1 194 ? 2.797 16.342 -4.041 1.00 91.94 194 GLU A N 1
ATOM 1527 C CA . GLU A 1 194 ? 2.745 15.041 -4.711 1.00 91.94 194 GLU A CA 1
ATOM 1528 C C . GLU A 1 194 ? 1.479 14.242 -4.398 1.00 91.94 194 GLU A C 1
ATOM 1530 O O . GLU A 1 194 ? 1.163 13.283 -5.101 1.00 91.94 194 GLU A O 1
ATOM 1535 N N . TYR A 1 195 ? 0.712 14.621 -3.372 1.00 94.88 195 TYR A N 1
ATOM 1536 C CA . TYR A 1 195 ? -0.511 13.903 -3.046 1.00 94.88 195 TYR A CA 1
ATOM 1537 C C . TYR A 1 195 ? -1.636 14.235 -4.033 1.00 94.88 195 TYR A C 1
ATOM 1539 O O . TYR A 1 195 ? -2.304 15.269 -3.938 1.00 94.88 195 TYR A O 1
ATOM 1547 N N . ALA A 1 196 ? -1.879 13.300 -4.950 1.00 93.62 196 ALA A N 1
ATOM 1548 C CA . ALA A 1 196 ? -2.760 13.461 -6.106 1.00 93.62 196 ALA A CA 1
ATOM 1549 C C . ALA A 1 196 ? -4.250 13.694 -5.786 1.00 93.62 196 ALA A C 1
ATOM 1551 O O . ALA A 1 196 ? -5.018 14.043 -6.681 1.00 93.62 196 ALA A O 1
ATOM 1552 N N . TRP A 1 197 ? -4.689 13.483 -4.540 1.00 95.75 197 TRP A N 1
ATOM 1553 C CA . TRP A 1 197 ? -6.103 13.587 -4.148 1.00 95.75 197 TRP A CA 1
ATOM 1554 C C . TRP A 1 197 ? -6.394 14.756 -3.203 1.00 95.75 197 TRP A C 1
ATOM 1556 O O . TRP A 1 197 ? -7.416 14.732 -2.514 1.00 95.75 197 TRP A O 1
ATOM 1566 N N . THR A 1 198 ? -5.511 15.757 -3.143 1.00 96.75 198 THR A N 1
ATOM 1567 C CA . THR A 1 198 ? -5.646 16.922 -2.252 1.00 96.75 198 THR A CA 1
ATOM 1568 C C . THR A 1 198 ? -6.975 17.647 -2.472 1.00 96.75 198 THR A C 1
ATOM 1570 O O . THR A 1 198 ? -7.756 17.798 -1.531 1.00 96.75 198 THR A O 1
ATOM 1573 N N . GLU A 1 199 ? -7.280 18.021 -3.715 1.00 96.44 199 GLU A N 1
ATOM 1574 C CA . GLU A 1 199 ? -8.499 18.749 -4.077 1.00 96.44 199 GLU A CA 1
ATOM 1575 C C . GLU A 1 199 ? -9.737 17.866 -3.918 1.00 96.44 199 GLU A C 1
ATOM 1577 O O . GLU A 1 199 ? -10.734 18.286 -3.334 1.00 96.44 199 GLU A O 1
ATOM 1582 N N . LEU A 1 200 ? -9.663 16.614 -4.387 1.00 96.06 200 LEU A N 1
ATOM 1583 C CA . LEU A 1 200 ? -10.776 15.663 -4.313 1.00 96.06 200 LEU A CA 1
ATOM 1584 C C . LEU A 1 200 ? -11.222 15.412 -2.867 1.00 96.06 200 LEU A C 1
ATOM 1586 O O . LEU A 1 200 ? -12.413 15.260 -2.603 1.00 96.06 200 LEU A O 1
ATOM 1590 N N . LYS A 1 201 ? -10.266 15.344 -1.936 1.00 95.56 201 LYS A N 1
ATOM 1591 C CA . LYS A 1 201 ? -10.520 15.083 -0.513 1.00 95.56 201 LYS A CA 1
ATOM 1592 C C . LYS A 1 201 ? -10.608 16.362 0.322 1.00 95.56 201 LYS A C 1
ATOM 1594 O O . LYS A 1 201 ? -10.751 16.259 1.538 1.00 95.56 201 LYS A O 1
ATOM 1599 N N . ASN A 1 202 ? -10.546 17.535 -0.315 1.00 96.38 202 ASN A N 1
ATOM 1600 C CA . ASN A 1 202 ? -10.609 18.848 0.324 1.00 96.38 202 ASN A CA 1
ATOM 1601 C C . ASN A 1 202 ? -9.635 18.974 1.514 1.00 96.38 202 ASN A C 1
ATOM 1603 O O . ASN A 1 202 ? -10.026 19.349 2.621 1.00 96.38 202 ASN A O 1
ATOM 1607 N N . ILE A 1 203 ? -8.377 18.575 1.301 1.00 97.81 203 ILE A N 1
ATOM 1608 C CA . ILE A 1 203 ? -7.357 18.561 2.352 1.00 97.81 203 ILE A CA 1
ATOM 1609 C C . ILE A 1 203 ? -6.686 19.930 2.437 1.00 97.81 203 ILE A C 1
ATOM 1611 O O . ILE A 1 203 ? -5.999 20.353 1.511 1.00 97.81 203 ILE A O 1
ATOM 1615 N N . ASP A 1 204 ? -6.826 20.582 3.588 1.00 98.25 204 ASP A N 1
ATOM 1616 C CA . ASP A 1 204 ? -6.035 21.757 3.944 1.00 98.25 204 ASP A CA 1
ATOM 1617 C C . ASP A 1 204 ? -4.745 21.317 4.653 1.00 98.25 204 ASP A C 1
ATOM 1619 O O . ASP A 1 204 ? -4.728 21.005 5.850 1.00 98.25 204 ASP A O 1
ATOM 1623 N N . TRP A 1 205 ? -3.657 21.244 3.888 1.00 98.38 205 TRP A N 1
ATOM 1624 C CA . TRP A 1 205 ? -2.352 20.841 4.406 1.00 98.38 205 TRP A CA 1
ATOM 1625 C C . TRP A 1 205 ? -1.755 21.853 5.388 1.00 98.38 205 TRP A C 1
ATOM 1627 O O . TRP A 1 205 ? -1.038 21.443 6.297 1.00 98.38 205 TRP A O 1
ATOM 1637 N N . ASP A 1 206 ? -2.040 23.149 5.237 1.00 98.38 206 ASP A N 1
ATOM 1638 C CA . ASP A 1 206 ? -1.532 24.192 6.136 1.00 98.38 206 ASP A CA 1
ATOM 1639 C C . ASP A 1 206 ? -2.243 24.151 7.491 1.00 98.38 206 ASP A C 1
ATOM 1641 O O . ASP A 1 206 ? -1.598 24.240 8.542 1.00 98.38 206 ASP A O 1
ATOM 1645 N N . ALA A 1 207 ? -3.560 23.940 7.482 1.00 98.50 207 ALA A N 1
ATOM 1646 C CA . ALA A 1 207 ? -4.332 23.731 8.699 1.00 98.50 207 ALA A CA 1
ATOM 1647 C C . ALA A 1 207 ? -3.877 22.464 9.432 1.00 98.50 207 ALA A C 1
ATOM 1649 O O . ALA A 1 207 ? -3.616 22.520 10.633 1.00 98.50 207 ALA A O 1
ATOM 1650 N N . LYS A 1 208 ? -3.693 21.346 8.713 1.00 98.25 208 LYS A N 1
ATOM 1651 C CA . LYS A 1 208 ? -3.160 20.107 9.305 1.00 98.25 208 LYS A CA 1
ATOM 1652 C C . LYS A 1 208 ? -1.754 20.299 9.872 1.00 98.25 208 LYS A C 1
ATOM 1654 O O . LYS A 1 208 ? -1.481 19.846 10.979 1.00 98.25 208 LYS A O 1
ATOM 1659 N N . ALA A 1 209 ? -0.864 20.984 9.153 1.00 98.12 209 ALA A N 1
ATOM 1660 C CA . ALA A 1 209 ? 0.465 21.296 9.671 1.00 98.12 209 ALA A CA 1
ATOM 1661 C C . ALA A 1 209 ? 0.364 22.076 10.986 1.00 98.12 209 ALA A C 1
ATOM 1663 O O . ALA A 1 209 ? 0.956 21.682 11.984 1.00 98.12 209 ALA A O 1
ATOM 1664 N N . THR A 1 210 ? -0.448 23.132 11.006 1.00 98.50 210 THR A N 1
ATOM 1665 C CA . THR A 1 210 ? -0.660 23.976 12.189 1.00 98.50 210 THR A CA 1
ATOM 1666 C C . THR A 1 210 ? -1.225 23.184 13.371 1.00 98.50 210 THR A C 1
ATOM 1668 O O . THR A 1 210 ? -0.787 23.375 14.503 1.00 98.50 210 THR A O 1
ATOM 1671 N N . GLU A 1 211 ? -2.169 22.277 13.115 1.00 98.38 211 GLU A N 1
ATOM 1672 C CA . GLU A 1 211 ? -2.793 21.430 14.134 1.00 98.38 211 GLU A CA 1
ATOM 1673 C C . GLU A 1 211 ? -1.804 20.436 14.762 1.00 98.38 211 GLU A C 1
ATOM 1675 O O . GLU A 1 211 ? -1.758 20.292 15.986 1.00 98.38 211 GLU A O 1
ATOM 1680 N N . PHE A 1 212 ? -1.013 19.739 13.941 1.00 98.56 212 PHE A N 1
ATOM 1681 C CA . PHE A 1 212 ? -0.203 18.608 14.401 1.00 98.56 212 PHE A CA 1
ATOM 1682 C C . PHE A 1 212 ? 1.222 18.985 14.809 1.00 98.56 212 PHE A C 1
ATOM 1684 O O . PHE A 1 212 ? 1.779 18.345 15.705 1.00 98.56 212 PHE A O 1
ATOM 1691 N N . ARG A 1 213 ? 1.809 20.032 14.215 1.00 98.44 213 ARG A N 1
ATOM 1692 C CA . ARG A 1 213 ? 3.209 20.426 14.443 1.00 98.44 213 ARG A CA 1
ATOM 1693 C C . ARG A 1 213 ? 3.594 20.595 15.921 1.00 98.44 213 ARG A C 1
ATOM 1695 O O . ARG A 1 213 ? 4.662 20.094 16.276 1.00 98.44 213 ARG A O 1
ATOM 1702 N N . PRO A 1 214 ? 2.765 21.185 16.810 1.00 98.75 214 PRO A N 1
ATOM 1703 C CA . PRO A 1 214 ? 3.113 21.311 18.229 1.00 98.75 214 PRO A CA 1
ATOM 1704 C C . PRO A 1 214 ? 3.425 19.974 18.923 1.00 98.75 214 PRO A C 1
ATOM 1706 O O . PRO A 1 214 ? 4.261 19.927 19.823 1.00 98.75 214 PRO A O 1
ATOM 1709 N N . ARG A 1 215 ? 2.815 18.863 18.483 1.00 98.69 215 ARG A N 1
ATOM 1710 C CA . ARG A 1 215 ? 3.087 17.526 19.044 1.00 98.69 215 ARG A CA 1
ATOM 1711 C C . ARG A 1 215 ? 4.484 17.022 18.671 1.00 98.69 215 ARG A C 1
ATOM 1713 O O . ARG A 1 215 ? 5.147 16.386 19.485 1.00 98.69 215 ARG A O 1
ATOM 1720 N N . PHE A 1 216 ? 4.955 17.346 17.465 1.00 98.62 216 PHE A N 1
ATOM 1721 C CA . PHE A 1 216 ? 6.319 17.039 17.023 1.00 98.62 216 PHE A CA 1
ATOM 1722 C C . PHE A 1 216 ? 7.358 17.900 17.752 1.00 98.62 216 PHE A C 1
ATOM 1724 O O . PHE A 1 216 ? 8.431 17.401 18.090 1.00 98.62 216 PHE A O 1
ATOM 1731 N N . GLU A 1 217 ? 7.039 19.166 18.043 1.00 98.62 217 GLU A N 1
ATOM 1732 C CA . GLU A 1 217 ? 7.889 20.042 18.863 1.00 98.62 217 GLU A CA 1
ATOM 1733 C C . GLU A 1 217 ? 8.039 19.511 20.291 1.00 98.62 217 GLU A C 1
ATOM 1735 O O . GLU A 1 217 ? 9.147 19.474 20.827 1.00 98.62 217 GLU A O 1
ATOM 1740 N N . GLU A 1 218 ? 6.938 19.071 20.904 1.00 98.69 218 GLU A N 1
ATOM 1741 C CA . GLU A 1 218 ? 6.951 18.479 22.241 1.00 98.69 218 GLU A CA 1
ATOM 1742 C C . GLU A 1 218 ? 7.743 17.166 22.275 1.00 98.69 218 GLU A C 1
ATOM 1744 O O . GLU A 1 218 ? 8.616 16.999 23.132 1.00 98.69 218 GLU A O 1
ATOM 1749 N N . ALA A 1 219 ? 7.513 16.274 21.306 1.00 98.50 219 ALA A N 1
ATOM 1750 C CA . ALA A 1 219 ? 8.268 15.033 21.172 1.00 98.50 219 ALA A CA 1
ATOM 1751 C C . ALA A 1 219 ? 9.773 15.296 20.998 1.00 98.50 219 ALA A C 1
ATOM 1753 O O . ALA A 1 219 ? 10.593 14.647 21.648 1.00 98.50 219 ALA A O 1
ATOM 1754 N N . LEU A 1 220 ? 10.152 16.285 20.179 1.00 98.19 220 LEU A N 1
ATOM 1755 C CA . LEU A 1 220 ? 11.551 16.679 19.991 1.00 98.19 220 LEU A CA 1
ATOM 1756 C C . LEU A 1 220 ? 12.158 17.219 21.287 1.00 98.19 220 LEU A C 1
ATOM 1758 O O . LEU A 1 220 ? 13.236 16.790 21.694 1.00 98.19 220 LEU A O 1
ATOM 1762 N N . LYS A 1 221 ? 11.458 18.145 21.949 1.00 98.44 221 LYS A N 1
ATOM 1763 C CA . LYS A 1 221 ? 11.902 18.768 23.201 1.00 98.44 221 LYS A CA 1
ATOM 1764 C C . LYS A 1 221 ? 12.152 17.731 24.296 1.00 98.44 221 LYS A C 1
ATOM 1766 O O . LYS A 1 221 ? 13.108 17.872 25.057 1.00 98.44 221 LYS A O 1
ATOM 1771 N N . ASN A 1 222 ? 11.307 16.708 24.365 1.00 98.38 222 ASN A N 1
ATOM 1772 C CA . ASN A 1 222 ? 11.398 15.644 25.360 1.00 98.38 222 ASN A CA 1
ATOM 1773 C C . ASN A 1 222 ? 12.278 14.467 24.906 1.00 98.38 222 ASN A C 1
ATOM 1775 O O . ASN A 1 222 ? 12.518 13.556 25.695 1.00 98.38 222 ASN A O 1
ATOM 1779 N N . ASN A 1 223 ? 12.773 14.484 23.661 1.00 97.25 223 ASN A N 1
ATOM 1780 C CA . ASN A 1 223 ? 13.446 13.356 23.015 1.00 97.25 223 ASN A CA 1
ATOM 1781 C C . ASN A 1 223 ? 12.623 12.052 23.112 1.00 97.25 223 ASN A C 1
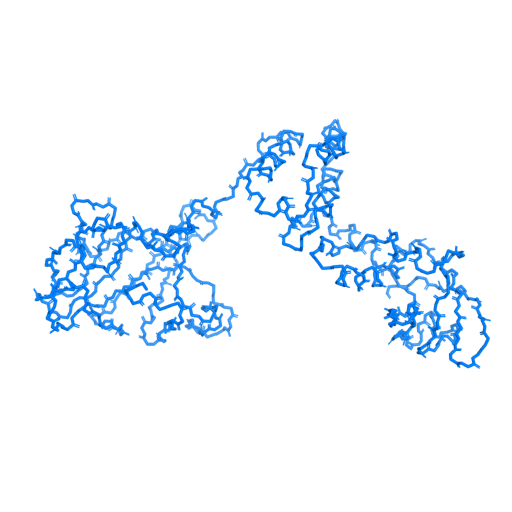ATOM 1783 O O . ASN A 1 223 ? 13.152 10.968 23.370 1.00 97.25 223 ASN A O 1
ATOM 1787 N N . ASP A 1 224 ? 11.308 12.181 22.942 1.00 97.88 224 ASP A N 1
ATOM 1788 C CA . ASP A 1 224 ? 10.338 11.108 23.117 1.00 97.88 224 ASP A CA 1
ATOM 1789 C C . ASP A 1 224 ? 9.968 10.499 21.760 1.00 97.88 224 ASP A C 1
ATOM 1791 O O . ASP A 1 224 ? 9.153 11.023 20.994 1.00 97.88 224 ASP A O 1
ATOM 1795 N N . LYS A 1 225 ? 10.596 9.357 21.471 1.00 96.31 225 LYS A N 1
ATOM 1796 C CA . LYS A 1 225 ? 10.360 8.577 20.251 1.00 96.31 225 LYS A CA 1
ATOM 1797 C C . LYS A 1 225 ? 8.920 8.090 20.147 1.00 96.31 225 LYS A C 1
ATOM 1799 O O . LYS A 1 225 ? 8.375 8.039 19.050 1.00 96.31 225 LYS A O 1
ATOM 1804 N N . HIS A 1 226 ? 8.316 7.709 21.264 1.00 97.19 226 HIS A N 1
ATOM 1805 C CA . HIS A 1 226 ? 6.975 7.153 21.261 1.00 97.19 226 HIS A CA 1
ATOM 1806 C C . HIS A 1 226 ? 5.943 8.256 20.991 1.00 97.19 226 HIS A C 1
ATOM 1808 O O . HIS A 1 226 ? 5.102 8.098 20.105 1.00 97.19 226 HIS A O 1
ATOM 1814 N N . ALA A 1 227 ? 6.089 9.421 21.634 1.00 97.94 227 ALA A N 1
ATOM 1815 C CA . ALA A 1 227 ? 5.269 10.598 21.346 1.00 97.94 227 ALA A CA 1
ATOM 1816 C C . ALA A 1 227 ? 5.385 11.054 19.880 1.00 97.94 227 ALA A C 1
ATOM 1818 O O . ALA A 1 227 ? 4.377 11.415 19.271 1.00 97.94 227 ALA A O 1
ATOM 1819 N N . TYR A 1 228 ? 6.584 10.987 19.287 1.00 97.56 228 TYR A N 1
ATOM 1820 C CA . TYR A 1 228 ? 6.780 11.257 17.859 1.00 97.56 228 TYR A CA 1
ATOM 1821 C C . TYR A 1 228 ? 5.948 10.319 16.974 1.00 97.56 228 TYR A C 1
ATOM 1823 O O . TYR A 1 228 ? 5.233 10.781 16.083 1.00 97.56 228 TYR A O 1
ATOM 1831 N N . VAL A 1 229 ? 5.998 9.008 17.230 1.00 97.12 229 VAL A N 1
ATOM 1832 C CA . VAL A 1 229 ? 5.255 8.025 16.427 1.00 97.12 229 VAL A CA 1
ATOM 1833 C C . VAL A 1 229 ? 3.744 8.164 16.627 1.00 97.12 229 VAL A C 1
ATOM 1835 O O . VAL A 1 229 ? 2.995 8.055 15.660 1.00 97.12 229 VAL A O 1
ATOM 1838 N N . LEU A 1 230 ? 3.275 8.480 17.838 1.00 97.69 230 LEU A N 1
ATOM 1839 C CA . LEU A 1 230 ? 1.858 8.772 18.084 1.00 97.69 230 LEU A CA 1
ATOM 1840 C C . LEU A 1 230 ? 1.392 10.045 17.357 1.00 97.69 230 LEU A C 1
ATOM 1842 O O . LEU A 1 230 ? 0.296 10.067 16.798 1.00 97.69 230 LEU A O 1
ATOM 1846 N N . ALA A 1 231 ? 2.222 11.092 17.310 1.00 98.00 231 ALA A N 1
ATOM 1847 C CA . ALA A 1 231 ? 1.927 12.297 16.535 1.00 98.00 231 ALA A CA 1
ATOM 1848 C C . ALA A 1 231 ? 1.848 11.998 15.029 1.00 98.00 231 ALA A C 1
ATOM 1850 O O . ALA A 1 231 ? 0.923 12.462 14.358 1.00 98.00 231 ALA A O 1
ATOM 1851 N N . LEU A 1 232 ? 2.771 11.177 14.514 1.00 97.81 232 LEU A N 1
ATOM 1852 C CA . LEU A 1 232 ? 2.765 10.708 13.129 1.00 97.81 232 LEU A CA 1
ATOM 1853 C C . LEU A 1 232 ? 1.513 9.882 12.815 1.00 97.81 232 LEU A C 1
ATOM 1855 O O . LEU A 1 232 ? 0.847 10.148 11.816 1.00 97.81 232 LEU A O 1
ATOM 1859 N N . ARG A 1 233 ? 1.160 8.934 13.689 1.00 97.75 233 ARG A N 1
ATOM 1860 C CA . ARG A 1 233 ? -0.058 8.125 13.588 1.00 97.75 233 ARG A CA 1
ATOM 1861 C C . ARG A 1 233 ? -1.287 9.007 13.439 1.00 97.75 233 ARG A C 1
ATOM 1863 O O . ARG A 1 233 ? -2.031 8.853 12.476 1.00 97.75 233 ARG A O 1
ATOM 1870 N N . ASP A 1 234 ? -1.486 9.939 14.367 1.00 97.38 234 ASP A N 1
ATOM 1871 C CA . ASP A 1 234 ? -2.685 10.775 14.385 1.00 97.38 234 ASP A CA 1
ATOM 1872 C C . ASP A 1 234 ? -2.742 11.709 13.167 1.00 97.38 234 ASP A C 1
ATOM 1874 O O . ASP A 1 234 ? -3.809 11.878 12.572 1.00 97.38 234 ASP A O 1
ATOM 1878 N N . PHE A 1 235 ? -1.598 12.263 12.743 1.00 98.25 235 PHE A N 1
ATOM 1879 C CA . PHE A 1 235 ? -1.517 13.055 11.517 1.00 98.25 235 PHE A CA 1
ATOM 1880 C C . PHE A 1 235 ? -1.915 12.225 10.290 1.00 98.25 235 PHE A C 1
ATOM 1882 O O . PHE A 1 235 ? -2.789 12.644 9.529 1.00 98.25 235 PHE A O 1
ATOM 1889 N N . LEU A 1 236 ? -1.333 11.037 10.106 1.00 97.94 236 LEU A N 1
ATOM 1890 C CA . LEU A 1 236 ? -1.619 10.180 8.952 1.00 97.94 236 LEU A CA 1
ATOM 1891 C C . LEU A 1 236 ? -3.061 9.659 8.970 1.00 97.94 236 LEU A C 1
ATOM 1893 O O . LEU A 1 236 ? -3.731 9.662 7.941 1.00 97.94 236 LEU A O 1
ATOM 1897 N N . TRP A 1 237 ? -3.587 9.298 10.140 1.00 97.12 237 TRP A N 1
ATOM 1898 C CA . TRP A 1 237 ? -4.983 8.879 10.306 1.00 97.12 237 TRP A CA 1
ATOM 1899 C C . TRP A 1 237 ? -5.987 10.004 10.044 1.00 97.12 237 TRP A C 1
ATOM 1901 O O . TRP A 1 237 ? -7.144 9.735 9.716 1.00 97.12 237 TRP A O 1
ATOM 1911 N N . SER A 1 238 ? -5.557 11.264 10.149 1.00 96.44 238 SER A N 1
ATOM 1912 C CA . SER A 1 238 ? -6.379 12.424 9.798 1.00 96.44 238 SER A CA 1
ATOM 1913 C C . SER A 1 238 ? -6.568 12.602 8.283 1.00 96.44 238 SER A C 1
ATOM 1915 O O . SER A 1 238 ? -7.402 13.413 7.864 1.00 96.44 238 SER A O 1
ATOM 1917 N N . ILE A 1 239 ? -5.790 11.899 7.453 1.00 97.44 239 ILE A N 1
ATOM 1918 C CA . ILE A 1 239 ? -5.893 11.928 5.991 1.00 97.44 239 ILE A CA 1
ATOM 1919 C C . ILE A 1 239 ? -6.899 10.846 5.580 1.00 97.44 239 ILE A C 1
ATOM 1921 O O . ILE A 1 239 ? -6.655 9.676 5.852 1.00 97.44 239 ILE A O 1
ATOM 1925 N N . PRO A 1 240 ? -8.037 11.175 4.938 1.00 95.31 240 PRO A N 1
ATOM 1926 C CA . PRO A 1 240 ? -9.096 10.203 4.661 1.00 95.31 240 PRO A CA 1
ATOM 1927 C C . PRO A 1 240 ? -8.753 9.313 3.453 1.00 95.31 240 PRO A C 1
ATOM 1929 O O . PRO A 1 240 ? -9.425 9.363 2.419 1.00 95.31 240 PRO A O 1
ATOM 1932 N N . ASP A 1 241 ? -7.674 8.530 3.540 1.00 96.69 241 ASP A N 1
ATOM 1933 C CA . ASP A 1 241 ? -7.220 7.622 2.486 1.00 96.69 241 ASP A CA 1
ATOM 1934 C C . ASP A 1 241 ? -6.608 6.329 3.013 1.00 96.69 241 ASP A C 1
ATOM 1936 O O . ASP A 1 241 ? -5.527 6.350 3.578 1.00 96.69 241 ASP A O 1
ATOM 1940 N N . THR A 1 242 ? -7.256 5.197 2.738 1.00 95.44 242 THR A N 1
ATOM 1941 C CA . THR A 1 242 ? -6.811 3.851 3.137 1.00 95.44 242 THR A CA 1
ATOM 1942 C C . THR A 1 242 ? -5.396 3.476 2.672 1.00 95.44 242 THR A C 1
ATOM 1944 O O . THR A 1 242 ? -4.812 2.564 3.246 1.00 95.44 242 THR A O 1
ATOM 1947 N N . HIS A 1 243 ? -4.828 4.146 1.668 1.00 94.44 243 HIS A N 1
ATOM 1948 C CA . HIS A 1 243 ? -3.466 3.873 1.194 1.00 94.44 243 HIS A CA 1
ATOM 1949 C C . HIS A 1 243 ? -2.393 4.703 1.910 1.00 94.44 243 HIS A C 1
ATOM 1951 O O . HIS A 1 243 ? -1.207 4.493 1.674 1.00 94.44 243 HIS A O 1
ATOM 1957 N N . VAL A 1 244 ? -2.786 5.641 2.775 1.00 95.62 244 VAL A N 1
ATOM 1958 C CA . VAL A 1 244 ? -1.854 6.401 3.607 1.00 95.62 244 VAL A CA 1
ATOM 1959 C C . VAL A 1 244 ? -1.636 5.648 4.912 1.00 95.62 244 VAL A C 1
ATOM 1961 O O . VAL A 1 244 ? -2.573 5.374 5.658 1.00 95.62 244 VAL A O 1
ATOM 1964 N N . GLY A 1 245 ? -0.382 5.323 5.201 1.00 92.50 245 GLY A N 1
ATOM 1965 C CA . GLY A 1 245 ? -0.002 4.578 6.392 1.00 92.50 245 GLY A CA 1
ATOM 1966 C C . GLY A 1 245 ? 1.481 4.727 6.697 1.00 92.50 245 GLY A C 1
ATOM 1967 O O . GLY A 1 245 ? 2.198 5.469 6.030 1.00 92.50 245 GLY A O 1
ATOM 1968 N N . PHE A 1 246 ? 1.923 4.029 7.733 1.00 92.88 246 PHE A N 1
ATOM 1969 C CA . PHE A 1 246 ? 3.312 3.988 8.170 1.00 92.88 246 PHE A CA 1
ATOM 1970 C C . PHE A 1 246 ? 3.583 2.656 8.869 1.00 92.88 246 PHE A C 1
ATOM 1972 O O . PHE A 1 246 ? 2.647 1.927 9.210 1.00 92.88 246 PHE A O 1
ATOM 1979 N N . ASP A 1 247 ? 4.859 2.353 9.084 1.00 90.31 247 ASP A N 1
ATOM 1980 C CA . ASP A 1 247 ? 5.275 1.209 9.887 1.00 90.31 247 ASP A CA 1
ATOM 1981 C C . ASP A 1 247 ? 4.850 1.389 11.355 1.00 90.31 247 ASP A C 1
ATOM 1983 O O . ASP A 1 247 ? 5.286 2.316 12.040 1.00 90.31 247 ASP A O 1
ATOM 1987 N N . GLN A 1 248 ? 3.994 0.489 11.836 1.00 89.88 248 GLN A N 1
ATOM 1988 C CA . GLN A 1 248 ? 3.436 0.532 13.187 1.00 89.88 248 GLN A CA 1
ATOM 1989 C C . GLN A 1 248 ? 4.274 -0.237 14.216 1.00 89.88 248 GLN A C 1
ATOM 1991 O O . GLN A 1 248 ? 3.881 -0.283 15.378 1.00 89.88 248 GLN A O 1
ATOM 1996 N N . SER A 1 249 ? 5.433 -0.789 13.840 1.00 92.56 249 SER A N 1
ATOM 1997 C CA . SER A 1 249 ? 6.272 -1.612 14.730 1.00 92.56 249 SER A CA 1
ATOM 1998 C C . SER A 1 249 ? 6.631 -0.920 16.056 1.00 92.56 249 SER A C 1
ATOM 2000 O O . SER A 1 249 ? 6.786 -1.573 17.081 1.00 92.56 249 SER A O 1
ATOM 2002 N N . LEU A 1 250 ? 6.733 0.415 16.073 1.00 93.06 250 LEU A N 1
ATOM 2003 C CA . LEU A 1 250 ? 7.049 1.192 17.282 1.00 93.06 250 LEU A CA 1
ATOM 2004 C C . LEU A 1 250 ? 5.853 1.451 18.216 1.00 93.06 250 LEU A C 1
ATOM 2006 O O . LEU A 1 250 ? 6.055 2.005 19.293 1.00 93.06 250 LEU A O 1
ATOM 2010 N N . ILE A 1 251 ? 4.633 1.103 17.802 1.00 96.06 251 ILE A N 1
ATOM 2011 C CA . ILE A 1 251 ? 3.391 1.267 18.580 1.00 96.06 251 ILE A CA 1
ATOM 2012 C C . ILE A 1 251 ? 2.544 -0.014 18.575 1.00 96.06 251 ILE A C 1
ATOM 2014 O O . ILE A 1 251 ? 1.329 0.021 18.776 1.00 96.06 251 ILE A O 1
ATOM 2018 N N . GLU A 1 252 ? 3.171 -1.160 18.306 1.00 95.81 252 GLU A N 1
ATOM 2019 C CA . GLU A 1 252 ? 2.492 -2.455 18.332 1.00 95.81 252 GLU A CA 1
ATOM 2020 C C . GLU A 1 252 ? 1.954 -2.759 19.738 1.00 95.81 252 GLU A C 1
ATOM 2022 O O . GLU A 1 252 ? 0.804 -3.174 19.884 1.00 95.81 252 GLU A O 1
ATOM 2027 N N . ASP A 1 253 ? 2.734 -2.457 20.779 1.00 96.81 253 ASP A N 1
ATOM 2028 C CA . ASP A 1 253 ? 2.316 -2.633 22.173 1.00 96.81 253 ASP A CA 1
ATOM 2029 C C . ASP A 1 253 ? 1.102 -1.764 22.533 1.00 96.81 253 ASP A C 1
ATOM 2031 O O . ASP A 1 253 ? 0.218 -2.226 23.260 1.00 96.81 253 ASP A O 1
ATOM 2035 N N . ASP A 1 254 ? 1.007 -0.537 22.008 1.00 97.44 254 ASP A N 1
ATOM 2036 C CA . ASP A 1 254 ? -0.173 0.318 22.171 1.00 97.44 254 ASP A CA 1
ATOM 2037 C C . ASP A 1 254 ? -1.408 -0.322 21.548 1.00 97.44 254 ASP A C 1
ATOM 2039 O O . ASP A 1 254 ? -2.451 -0.411 22.195 1.00 97.44 254 ASP A O 1
ATOM 2043 N N . PHE A 1 255 ? -1.286 -0.809 20.309 1.00 96.81 255 PHE A N 1
ATOM 2044 C CA . PHE A 1 255 ? -2.375 -1.491 19.618 1.00 96.81 255 PHE A CA 1
ATOM 2045 C C . PHE A 1 255 ? -2.842 -2.718 20.403 1.00 96.81 255 PHE A C 1
ATOM 2047 O O . PHE A 1 255 ? -4.041 -2.875 20.657 1.00 96.81 255 PHE A O 1
ATOM 2054 N N . LEU A 1 256 ? -1.906 -3.578 20.812 1.00 97.12 256 LEU A N 1
ATOM 2055 C CA . LEU A 1 256 ? -2.208 -4.777 21.587 1.00 97.12 256 LEU A CA 1
ATOM 2056 C C . LEU A 1 256 ? -2.880 -4.410 22.911 1.00 97.12 256 LEU A C 1
ATOM 2058 O O . LEU A 1 256 ? -3.913 -4.981 23.251 1.00 97.12 256 LEU A O 1
ATOM 2062 N N . THR A 1 257 ? -2.351 -3.417 23.624 1.00 97.44 257 THR A N 1
ATOM 2063 C CA . THR A 1 257 ? -2.878 -2.977 24.922 1.00 97.44 257 THR A CA 1
ATOM 2064 C C . THR A 1 257 ? -4.280 -2.386 24.800 1.00 97.44 257 THR A C 1
ATOM 2066 O O . THR A 1 257 ? -5.179 -2.773 25.548 1.00 97.44 257 THR A O 1
ATOM 2069 N N . ASP A 1 258 ? -4.492 -1.476 23.850 1.00 97.12 258 ASP A N 1
ATOM 2070 C CA . ASP A 1 258 ? -5.767 -0.787 23.633 1.00 97.12 258 ASP A CA 1
ATOM 2071 C C . ASP A 1 258 ? -6.877 -1.733 23.163 1.00 97.12 258 ASP A C 1
ATOM 2073 O O . ASP A 1 258 ? -8.063 -1.440 23.339 1.00 97.12 258 ASP A O 1
ATOM 2077 N N . THR A 1 259 ? -6.505 -2.863 22.554 1.00 97.38 259 THR A N 1
ATOM 2078 C CA . THR A 1 259 ? -7.452 -3.779 21.906 1.00 97.38 259 THR A CA 1
ATOM 2079 C C . THR A 1 259 ? -7.562 -5.153 22.557 1.00 97.38 259 THR A C 1
ATOM 2081 O O . THR A 1 259 ? -8.389 -5.961 22.117 1.00 97.38 259 THR A O 1
ATOM 2084 N N . ALA A 1 260 ? -6.798 -5.385 23.629 1.00 97.75 260 ALA A N 1
ATOM 2085 C CA . ALA A 1 260 ? -6.708 -6.658 24.335 1.00 97.75 260 ALA A CA 1
ATOM 2086 C C . ALA A 1 260 ? -8.049 -7.153 24.882 1.00 97.75 260 ALA A C 1
ATOM 2088 O O . ALA A 1 260 ? -8.259 -8.351 24.956 1.00 97.75 260 ALA A O 1
ATOM 2089 N N . GLY A 1 261 ? -8.946 -6.262 25.300 1.00 97.94 261 GLY A N 1
ATOM 2090 C CA . GLY A 1 261 ? -10.205 -6.619 25.945 1.00 97.94 261 GLY A CA 1
ATOM 2091 C C . GLY A 1 261 ? -11.424 -6.504 25.033 1.00 97.94 261 GLY A C 1
ATOM 2092 O O . GLY A 1 261 ? -11.500 -5.640 24.156 1.00 97.94 261 GLY A O 1
ATOM 2093 N N . GLY A 1 262 ? -12.430 -7.335 25.295 1.00 97.94 262 GLY A N 1
ATOM 2094 C CA . GLY A 1 262 ? -13.769 -7.252 24.722 1.00 97.94 262 GLY A CA 1
ATOM 2095 C C . GLY A 1 262 ? -14.854 -7.704 25.703 1.00 97.94 262 GLY A C 1
ATOM 2096 O O . GLY A 1 262 ? -14.573 -8.209 26.785 1.00 97.94 262 GLY A O 1
ATOM 2097 N N . LEU A 1 263 ? -16.118 -7.524 25.312 1.00 98.38 263 LEU A N 1
ATOM 2098 C CA . LEU A 1 263 ? -17.291 -7.794 26.166 1.00 98.38 263 LEU A CA 1
ATOM 2099 C C . LEU A 1 263 ? -17.984 -9.135 25.861 1.00 98.38 263 LEU A C 1
ATOM 2101 O O . LEU A 1 263 ? -19.057 -9.436 26.385 1.00 98.38 263 LEU A O 1
ATOM 2105 N N . GLY A 1 264 ? -17.398 -9.950 24.981 1.00 98.12 264 GLY A N 1
ATOM 2106 C CA . GLY A 1 264 ? -17.979 -11.229 24.565 1.00 98.12 264 GLY A CA 1
ATOM 2107 C C . GLY A 1 264 ? -19.155 -11.108 23.588 1.00 98.12 264 GLY A C 1
ATOM 2108 O O . GLY A 1 264 ? -19.954 -12.033 23.491 1.00 98.12 264 GLY A O 1
ATOM 2109 N N . PHE A 1 265 ? -19.273 -10.004 22.850 1.00 98.56 265 PHE A N 1
ATOM 2110 C CA . PHE A 1 265 ? -20.195 -9.872 21.719 1.00 98.56 265 PHE A CA 1
ATOM 2111 C C . PHE A 1 265 ? -19.585 -8.983 20.626 1.00 98.56 265 PHE A C 1
ATOM 2113 O O . PHE A 1 265 ? -18.597 -8.286 20.863 1.00 98.56 265 PHE A O 1
ATOM 2120 N N . ALA A 1 266 ? -20.150 -9.028 19.420 1.00 98.12 266 ALA A N 1
ATOM 2121 C CA . ALA A 1 266 ? -19.858 -8.076 18.351 1.00 98.12 266 ALA A CA 1
ATOM 2122 C C . ALA A 1 266 ? -21.154 -7.420 17.876 1.00 98.12 266 ALA A C 1
ATOM 2124 O O . ALA A 1 266 ? -22.230 -8.009 18.011 1.00 98.12 266 ALA A O 1
ATOM 2125 N N . MET A 1 267 ? -21.037 -6.218 17.311 1.00 97.62 267 MET A N 1
ATOM 2126 C CA . MET A 1 267 ? -22.187 -5.450 16.850 1.00 97.62 267 MET A CA 1
ATOM 2127 C C . MET A 1 267 ? -22.134 -5.070 15.368 1.00 97.62 267 MET A C 1
ATOM 2129 O O . MET A 1 267 ? -21.069 -4.956 14.741 1.00 97.62 267 MET A O 1
ATOM 2133 N N . ARG A 1 268 ? -23.327 -4.870 14.810 1.00 97.62 268 ARG A N 1
ATOM 2134 C CA . ARG A 1 268 ? -23.577 -4.337 13.471 1.00 97.62 268 ARG A CA 1
ATOM 2135 C C . ARG A 1 268 ? -24.672 -3.290 13.533 1.00 97.62 268 ARG A C 1
ATOM 2137 O O . ARG A 1 268 ? -25.550 -3.360 14.383 1.00 97.62 268 ARG A O 1
ATOM 2144 N N . GLU A 1 269 ? -24.602 -2.350 12.610 1.00 97.56 269 GLU A N 1
ATOM 2145 C CA . GLU A 1 269 ? -25.663 -1.384 12.375 1.00 97.56 269 GLU A CA 1
ATOM 2146 C C . GLU A 1 269 ? -26.531 -1.875 11.217 1.00 97.56 269 GLU A C 1
ATOM 2148 O O . GLU A 1 269 ? -26.024 -2.406 10.224 1.00 97.56 269 GLU A O 1
ATOM 2153 N N . THR A 1 270 ? -27.835 -1.754 11.396 1.00 96.00 270 THR A N 1
ATOM 2154 C CA . THR A 1 270 ? -28.866 -2.088 10.409 1.00 96.00 270 THR A CA 1
ATOM 2155 C C . THR A 1 270 ? -29.229 -0.851 9.587 1.00 96.00 270 THR A C 1
ATOM 2157 O O . THR A 1 270 ? -28.836 0.268 9.914 1.00 96.00 270 THR A O 1
ATOM 2160 N N . ASP A 1 271 ? -29.945 -1.041 8.483 1.00 94.69 271 ASP A N 1
ATOM 2161 C CA . ASP A 1 271 ? -30.335 0.039 7.571 1.00 94.69 271 ASP A CA 1
ATOM 2162 C C . ASP A 1 271 ? -31.353 1.020 8.176 1.00 94.69 271 ASP A C 1
ATOM 2164 O O . ASP A 1 271 ? -31.395 2.178 7.760 1.00 94.69 271 ASP A O 1
ATOM 2168 N N . ASP A 1 272 ? -32.115 0.596 9.189 1.00 94.69 272 ASP A N 1
ATOM 2169 C CA . ASP A 1 272 ? -32.979 1.462 10.000 1.00 94.69 272 ASP A CA 1
ATOM 2170 C C . ASP A 1 272 ? -32.240 2.155 11.167 1.00 94.69 272 ASP A C 1
ATOM 2172 O O . ASP A 1 272 ? -32.858 2.872 11.955 1.00 94.69 272 ASP A O 1
ATOM 2176 N N . GLY A 1 273 ? -30.913 1.996 11.250 1.00 94.19 273 GLY A N 1
ATOM 2177 C CA . GLY A 1 273 ? -30.044 2.677 12.212 1.00 94.19 273 GLY A CA 1
ATOM 2178 C C . GLY A 1 273 ? -29.908 1.976 13.565 1.00 94.19 273 GLY A C 1
ATOM 2179 O O . GLY A 1 273 ? -29.230 2.499 14.451 1.00 94.19 273 GLY A O 1
ATOM 2180 N N . LYS A 1 274 ? -30.503 0.791 13.755 1.00 97.31 274 LYS A N 1
ATOM 2181 C CA . LYS A 1 274 ? -30.342 0.044 15.010 1.00 97.31 274 LYS A CA 1
ATOM 2182 C C . LYS A 1 274 ? -28.981 -0.618 15.091 1.00 97.31 274 LYS A C 1
ATOM 2184 O O . LYS A 1 274 ? -28.524 -1.255 14.137 1.00 97.31 274 LYS A O 1
ATOM 2189 N N . ILE A 1 275 ? -28.371 -0.546 16.270 1.00 98.56 275 ILE A N 1
ATOM 2190 C CA . ILE A 1 275 ? -27.114 -1.225 16.581 1.00 98.56 275 ILE A CA 1
ATOM 2191 C C . ILE A 1 275 ? -27.455 -2.525 17.297 1.00 98.56 275 ILE A C 1
ATOM 2193 O O . ILE A 1 275 ? -27.964 -2.501 18.412 1.00 98.56 275 ILE A O 1
ATOM 2197 N N . ILE A 1 276 ? -27.177 -3.662 16.666 1.00 98.50 276 ILE A N 1
ATOM 2198 C CA . ILE A 1 276 ? -27.556 -4.982 17.175 1.00 98.50 276 ILE A CA 1
ATOM 2199 C C . ILE A 1 276 ? -26.341 -5.865 17.441 1.00 98.50 276 ILE A C 1
ATOM 2201 O O . ILE A 1 276 ? -25.340 -5.802 16.722 1.00 98.50 276 ILE A O 1
ATOM 2205 N N . ALA A 1 277 ? -26.447 -6.755 18.426 1.00 98.50 277 ALA A N 1
ATOM 2206 C CA . ALA A 1 277 ? -25.501 -7.843 18.623 1.00 98.50 277 ALA A CA 1
ATOM 2207 C C . ALA A 1 277 ? -25.636 -8.869 17.487 1.00 98.50 277 ALA A C 1
ATOM 2209 O O . ALA A 1 277 ? -26.619 -9.604 17.412 1.00 98.50 277 ALA A O 1
ATOM 2210 N N . ASN A 1 278 ? -24.638 -8.962 16.607 1.00 97.81 278 ASN A N 1
ATOM 2211 C CA . ASN A 1 278 ? -24.628 -9.927 15.499 1.00 97.81 278 ASN A CA 1
ATOM 2212 C C . ASN A 1 278 ? -23.791 -11.182 15.801 1.00 97.81 278 ASN A C 1
ATOM 2214 O O . ASN A 1 278 ? -23.725 -12.100 14.983 1.00 97.81 278 ASN A O 1
ATOM 2218 N N . PHE A 1 279 ? -23.147 -11.209 16.964 1.00 98.25 279 PHE A N 1
ATOM 2219 C CA . PHE A 1 279 ? -22.419 -12.340 17.520 1.00 98.25 279 PHE A CA 1
ATOM 2220 C C . PHE A 1 279 ? -22.420 -12.213 19.042 1.00 98.25 279 PHE A C 1
ATOM 2222 O O . PHE A 1 279 ? -22.192 -11.122 19.556 1.00 98.25 279 PHE A O 1
ATOM 2229 N N . VAL A 1 280 ? -22.626 -13.321 19.748 1.00 98.56 280 VAL A N 1
ATOM 2230 C CA . VAL A 1 280 ? -22.484 -13.416 21.206 1.00 98.56 280 VAL A CA 1
ATOM 2231 C C . VAL A 1 280 ? -21.630 -14.649 21.493 1.00 98.56 280 VAL A C 1
ATOM 2233 O O . VAL A 1 280 ? -21.940 -15.743 21.021 1.00 98.56 280 VAL A O 1
ATOM 2236 N N . LEU A 1 281 ? -20.534 -14.469 22.225 1.00 98.19 281 LEU A N 1
ATOM 2237 C CA . LEU A 1 281 ? -19.614 -15.540 22.589 1.00 98.19 281 LEU A CA 1
ATOM 2238 C C . LEU A 1 281 ? -20.242 -16.396 23.691 1.00 98.19 281 LEU A C 1
ATOM 2240 O O . LEU A 1 281 ? -20.447 -15.915 24.805 1.00 98.19 281 LEU A O 1
ATOM 2244 N N . GLN A 1 282 ? -20.498 -17.670 23.397 1.00 97.94 282 GLN A N 1
ATOM 2245 C CA . GLN A 1 282 ? -21.019 -18.622 24.378 1.00 97.94 282 GLN A CA 1
ATOM 2246 C C . GLN A 1 282 ? -20.106 -18.699 25.613 1.00 97.94 282 GLN A C 1
ATOM 2248 O O . GLN A 1 282 ? -18.892 -18.858 25.492 1.00 97.94 282 GLN A O 1
ATOM 2253 N N . GLY A 1 283 ? -20.688 -18.587 26.809 1.00 97.56 283 GLY A N 1
ATOM 2254 C CA . GLY A 1 283 ? -19.959 -18.546 28.082 1.00 97.56 283 GLY A CA 1
ATOM 2255 C C . GLY A 1 283 ? -19.194 -17.241 28.350 1.00 97.56 283 GLY A C 1
ATOM 2256 O O . GLY A 1 283 ? -18.605 -17.088 29.428 1.00 97.56 283 GLY A O 1
ATOM 2257 N N . GLY A 1 284 ? -19.209 -16.299 27.404 1.00 97.56 284 GLY A N 1
ATOM 2258 C CA . GLY A 1 284 ? -18.646 -14.963 27.545 1.00 97.56 284 GLY A CA 1
ATOM 2259 C C . GLY A 1 284 ? -19.474 -14.065 28.464 1.00 97.56 284 GLY A C 1
ATOM 2260 O O . GLY A 1 284 ? -20.551 -14.435 28.934 1.00 97.56 284 GLY A O 1
ATOM 2261 N N . SER A 1 285 ? -18.957 -12.864 28.721 1.00 97.94 285 SER A N 1
ATOM 2262 C CA . SER A 1 285 ? -19.571 -11.887 29.628 1.00 97.94 285 SER A CA 1
ATOM 2263 C C . SER A 1 285 ? -21.002 -11.509 29.209 1.00 97.94 285 SER A C 1
ATOM 2265 O O . SER A 1 285 ? -21.939 -11.649 29.996 1.00 97.94 285 SER A O 1
ATOM 2267 N N . ALA A 1 286 ? -21.203 -11.160 27.933 1.00 98.50 286 ALA A N 1
ATOM 2268 C CA . ALA A 1 286 ? -22.526 -10.873 27.375 1.00 98.50 286 ALA A CA 1
ATOM 2269 C C . ALA A 1 286 ? -23.516 -12.054 27.459 1.00 98.50 286 ALA A C 1
ATOM 2271 O O . ALA A 1 286 ? -24.677 -11.854 27.816 1.00 98.50 286 ALA A O 1
ATOM 2272 N N . ASP A 1 287 ? -23.074 -13.286 27.177 1.00 98.56 287 ASP A N 1
ATOM 2273 C CA . ASP A 1 287 ? -23.932 -14.482 27.258 1.00 98.56 287 ASP A CA 1
ATOM 2274 C C . ASP A 1 287 ? -24.370 -14.768 28.702 1.00 98.56 287 ASP A C 1
ATOM 2276 O O . ASP A 1 287 ? -25.548 -15.009 28.967 1.00 98.56 287 ASP A O 1
ATOM 2280 N N . LYS A 1 288 ? -23.445 -14.648 29.665 1.00 98.31 288 LYS A N 1
ATOM 2281 C CA . LYS A 1 288 ? -23.739 -14.780 31.104 1.00 98.31 288 LYS A CA 1
ATOM 2282 C C . LYS A 1 288 ? -24.728 -13.726 31.601 1.00 98.31 288 LYS A C 1
ATOM 2284 O O . LYS A 1 288 ? -25.521 -14.018 32.493 1.00 98.31 288 LYS A O 1
ATOM 2289 N N . ALA A 1 289 ? -24.706 -12.533 31.011 1.00 98.12 289 ALA A N 1
ATOM 2290 C CA . ALA A 1 289 ? -25.684 -11.479 31.263 1.00 98.12 289 ALA A CA 1
ATOM 2291 C C . ALA A 1 289 ? -27.031 -11.699 30.545 1.00 98.12 289 ALA A C 1
ATOM 2293 O O . ALA A 1 289 ? -27.958 -10.915 30.728 1.00 98.12 289 ALA A O 1
ATOM 2294 N N . GLY A 1 290 ? -27.165 -12.762 29.747 1.00 98.12 290 GLY A N 1
ATOM 2295 C CA . GLY A 1 290 ? -28.404 -13.120 29.062 1.00 98.12 290 GLY A CA 1
ATOM 2296 C C . GLY A 1 290 ? -28.624 -12.418 27.721 1.00 98.12 290 GLY A C 1
ATOM 2297 O O . GLY A 1 290 ? -29.722 -12.533 27.169 1.00 98.12 290 GLY A O 1
ATOM 2298 N N . MET A 1 291 ? -27.615 -11.732 27.172 1.00 98.62 291 MET A N 1
ATOM 2299 C CA . MET A 1 291 ? -27.694 -11.129 25.840 1.00 98.62 291 MET A CA 1
ATOM 2300 C C . MET A 1 291 ? -27.909 -12.210 24.777 1.00 98.62 291 MET A C 1
ATOM 2302 O O . MET A 1 291 ? -27.280 -13.271 24.799 1.00 98.62 291 MET A O 1
ATOM 2306 N N . LYS A 1 292 ? -28.812 -11.949 23.833 1.00 98.38 292 LYS A N 1
ATOM 2307 C CA . LYS A 1 292 ? -29.102 -12.830 22.700 1.00 98.38 292 LYS A CA 1
ATOM 2308 C C . LYS A 1 292 ? -28.652 -12.194 21.395 1.00 98.38 292 LYS A C 1
ATOM 2310 O O . LYS A 1 292 ? -28.505 -10.981 21.282 1.00 98.38 292 LYS A O 1
ATOM 2315 N N . TRP A 1 293 ? -28.439 -13.039 20.390 1.00 98.31 293 TRP A N 1
ATOM 2316 C CA . TRP A 1 293 ? -28.259 -12.564 19.024 1.00 98.31 293 TRP A CA 1
ATOM 2317 C C . TRP A 1 293 ? -29.457 -11.693 18.619 1.00 98.31 293 TRP A C 1
ATOM 2319 O O . TRP A 1 293 ? -30.602 -12.041 18.910 1.00 98.31 293 TRP A O 1
ATOM 2329 N N . GLY A 1 294 ? -29.184 -10.564 17.972 1.00 98.12 294 GLY A N 1
ATOM 2330 C CA . GLY A 1 294 ? -30.182 -9.567 17.600 1.00 98.12 294 GLY A CA 1
ATOM 2331 C C . GLY A 1 294 ? -30.575 -8.605 18.723 1.00 98.12 294 GLY A C 1
ATOM 2332 O O . GLY A 1 294 ? -31.461 -7.789 18.498 1.00 98.12 294 GLY A O 1
ATOM 2333 N N . ALA A 1 295 ? -29.954 -8.677 19.908 1.00 98.69 295 ALA A N 1
ATOM 2334 C CA . ALA A 1 295 ? -30.190 -7.692 20.961 1.00 98.69 295 ALA A CA 1
ATOM 2335 C C . ALA A 1 295 ? -29.789 -6.287 20.496 1.00 98.69 295 ALA A C 1
ATOM 2337 O O . ALA A 1 295 ? -28.674 -6.104 20.007 1.00 98.69 295 ALA A O 1
ATOM 2338 N N . GLU A 1 296 ? -30.673 -5.308 20.663 1.00 98.69 296 GLU A N 1
ATOM 2339 C CA . GLU A 1 296 ? -30.394 -3.903 20.371 1.00 98.69 296 GLU A CA 1
ATOM 2340 C C . GLU A 1 296 ? -29.534 -3.308 21.494 1.00 98.69 296 GLU A C 1
ATOM 2342 O O . GLU A 1 296 ? -29.865 -3.452 22.669 1.00 98.69 296 GLU A O 1
ATOM 2347 N N . ILE A 1 297 ? -28.408 -2.678 21.156 1.00 98.75 297 ILE A N 1
ATOM 2348 C CA . ILE A 1 297 ? -27.425 -2.143 22.106 1.00 98.75 297 ILE A CA 1
ATOM 2349 C C . ILE A 1 297 ? -27.631 -0.638 22.230 1.00 98.75 297 ILE A C 1
ATOM 2351 O O . ILE A 1 297 ? -27.257 0.139 21.352 1.00 98.75 297 ILE A O 1
ATOM 2355 N N . LEU A 1 298 ? -28.204 -0.213 23.349 1.00 98.56 298 LEU A N 1
ATOM 2356 C CA . LEU A 1 298 ? -28.714 1.143 23.533 1.00 98.56 298 LEU A CA 1
ATOM 2357 C C . LEU A 1 298 ? -27.654 2.097 24.092 1.00 98.56 298 LEU A C 1
ATOM 2359 O O . LEU A 1 298 ? -27.531 3.229 23.623 1.00 98.56 298 LEU A O 1
ATOM 2363 N N . SER A 1 299 ? -26.866 1.647 25.073 1.00 98.69 299 SER A N 1
ATOM 2364 C CA . SER A 1 299 ? -25.789 2.460 25.645 1.00 98.69 299 SER A CA 1
ATOM 2365 C C . SER A 1 299 ? -24.632 1.639 26.206 1.00 98.69 299 SER A C 1
ATOM 2367 O O . SER A 1 299 ? -24.845 0.544 26.731 1.00 98.69 299 SER A O 1
ATOM 2369 N N . LEU A 1 300 ? -23.438 2.234 26.197 1.00 98.56 300 LEU A N 1
ATOM 2370 C CA . LEU A 1 300 ? -22.228 1.748 26.864 1.00 98.56 300 LEU A CA 1
ATOM 2371 C C . LEU A 1 300 ? -21.775 2.800 27.890 1.00 98.56 300 LEU A C 1
ATOM 2373 O O . LEU A 1 300 ? -21.590 3.965 27.538 1.00 98.56 300 LEU A O 1
ATOM 2377 N N . ASP A 1 301 ? -21.635 2.415 29.159 1.00 98.19 301 ASP A N 1
ATOM 2378 C CA . ASP A 1 301 ? -21.339 3.305 30.296 1.00 98.19 301 ASP A CA 1
ATOM 2379 C C . ASP A 1 301 ? -22.235 4.559 30.333 1.00 98.19 301 ASP A C 1
ATOM 2381 O O . ASP A 1 301 ? -21.777 5.691 30.512 1.00 98.19 301 ASP A O 1
ATOM 2385 N N . GLY A 1 302 ? -23.535 4.357 30.100 1.00 97.88 302 GLY A N 1
ATOM 2386 C CA . GLY A 1 302 ? -24.542 5.420 30.086 1.00 97.88 302 GLY A CA 1
ATOM 2387 C C . GLY A 1 302 ? -24.497 6.357 28.871 1.00 97.88 302 GLY A C 1
ATOM 2388 O O . GLY A 1 302 ? -25.329 7.259 28.786 1.00 97.88 302 GLY A O 1
ATOM 2389 N N . LYS A 1 303 ? -23.574 6.160 27.919 1.00 98.50 303 LYS A N 1
ATOM 2390 C CA . LYS A 1 303 ? -23.524 6.918 26.658 1.00 98.50 303 LYS A CA 1
ATOM 2391 C C . LYS A 1 303 ? -24.260 6.174 25.545 1.00 98.50 303 LYS A C 1
ATOM 2393 O O . LYS A 1 303 ? -24.044 4.966 25.430 1.00 98.50 303 LYS A O 1
ATOM 2398 N N . PRO A 1 304 ? -25.071 6.851 24.708 1.00 98.50 304 PRO A N 1
ATOM 2399 C CA . PRO A 1 304 ? -25.697 6.218 23.550 1.00 98.50 304 PRO A CA 1
ATOM 2400 C C . PRO A 1 304 ? -24.665 5.469 22.707 1.00 98.50 304 PRO A C 1
ATOM 2402 O O . PRO A 1 304 ? -23.579 5.991 22.444 1.00 98.50 304 PRO A O 1
ATOM 2405 N N . THR A 1 305 ? -24.977 4.241 22.292 1.00 98.50 305 THR A N 1
ATOM 2406 C CA . THR A 1 305 ? -24.005 3.409 21.564 1.00 98.50 305 THR A CA 1
ATOM 2407 C C . THR A 1 305 ? -23.551 4.076 20.265 1.00 98.50 305 THR A C 1
ATOM 2409 O O . THR A 1 305 ? -22.375 3.987 19.919 1.00 98.50 305 THR A O 1
ATOM 2412 N N . SER A 1 306 ? -24.446 4.800 19.582 1.00 97.25 306 SER A N 1
ATOM 2413 C CA . SER A 1 306 ? -24.124 5.606 18.397 1.00 97.25 306 SER A CA 1
ATOM 2414 C C . SER A 1 306 ? -22.982 6.584 18.660 1.00 97.25 306 SER A C 1
ATOM 2416 O O . SER A 1 306 ? -22.023 6.619 17.896 1.00 97.25 306 SER A O 1
ATOM 2418 N N . ASP A 1 307 ? -23.039 7.300 19.781 1.00 98.25 307 ASP A N 1
ATOM 2419 C CA . ASP A 1 307 ? -22.067 8.332 20.138 1.00 98.25 307 ASP A CA 1
ATOM 2420 C C . ASP A 1 307 ? -20.708 7.705 20.465 1.00 98.25 307 ASP A C 1
ATOM 2422 O O . ASP A 1 307 ? -19.658 8.256 20.132 1.00 98.25 307 ASP A O 1
ATOM 2426 N N . VAL A 1 308 ? -20.713 6.521 21.091 1.00 98.25 308 VAL A N 1
ATOM 2427 C CA . VAL A 1 308 ? -19.486 5.756 21.356 1.00 98.25 308 VAL A CA 1
ATOM 2428 C C . VAL A 1 308 ? -18.843 5.294 20.049 1.00 98.25 308 VAL A C 1
ATOM 2430 O O . VAL A 1 308 ? -17.626 5.408 19.891 1.00 98.25 308 VAL A O 1
ATOM 2433 N N . ILE A 1 309 ? -19.638 4.818 19.087 1.00 98.19 309 ILE A N 1
ATOM 2434 C CA . ILE A 1 309 ? -19.140 4.420 17.764 1.00 98.19 309 ILE A CA 1
ATOM 2435 C C . ILE A 1 309 ? -18.598 5.638 17.007 1.00 98.19 309 ILE A C 1
ATOM 2437 O O . ILE A 1 309 ? -17.501 5.567 16.456 1.00 98.19 309 ILE A O 1
ATOM 2441 N N . ASP A 1 310 ? -19.316 6.762 17.012 1.00 97.19 310 ASP A N 1
ATOM 2442 C CA . ASP A 1 310 ? -18.912 7.990 16.319 1.00 97.19 310 ASP A CA 1
ATOM 2443 C C . ASP A 1 310 ? -17.596 8.553 16.865 1.00 97.19 310 ASP A C 1
ATOM 2445 O O . ASP A 1 310 ? -16.728 8.957 16.087 1.00 97.19 310 ASP A O 1
ATOM 2449 N N . ALA A 1 311 ? -17.418 8.515 18.188 1.00 97.25 311 ALA A N 1
ATOM 2450 C CA . ALA A 1 311 ? -16.199 8.953 18.863 1.00 97.25 311 ALA A CA 1
ATOM 2451 C C . ALA A 1 311 ? -15.021 7.971 18.719 1.00 97.25 311 ALA A C 1
ATOM 2453 O O . ALA A 1 311 ? -13.883 8.328 19.027 1.00 97.25 311 ALA A O 1
ATOM 2454 N N . THR A 1 312 ? -15.264 6.738 18.269 1.00 97.56 312 THR A N 1
ATOM 2455 C CA . THR A 1 312 ? -14.210 5.731 18.116 1.00 97.56 312 THR A CA 1
ATOM 2456 C C . THR A 1 312 ? -13.333 6.056 16.910 1.00 97.56 312 THR A C 1
ATOM 2458 O O . THR A 1 312 ? -13.822 6.169 15.782 1.00 97.56 312 THR A O 1
ATOM 2461 N N . VAL A 1 313 ? -12.018 6.126 17.134 1.00 96.56 313 VAL A N 1
ATOM 2462 C CA . VAL A 1 313 ? -10.994 6.151 16.081 1.00 96.56 313 VAL A CA 1
ATOM 2463 C C . VAL A 1 313 ? -10.436 4.733 15.932 1.00 96.56 313 VAL A C 1
ATOM 2465 O O . VAL A 1 313 ? -9.749 4.255 16.833 1.00 96.56 313 VAL A O 1
ATOM 2468 N N . PRO A 1 314 ? -10.745 4.012 14.840 1.00 97.00 314 PRO A N 1
ATOM 2469 C CA . PRO A 1 314 ? -10.269 2.645 14.668 1.00 97.00 314 PRO A CA 1
ATOM 2470 C C . PRO A 1 314 ? -8.748 2.569 14.542 1.00 97.00 314 PRO A C 1
ATOM 2472 O O . PRO A 1 314 ? -8.166 3.329 13.772 1.00 97.00 314 PRO A O 1
ATOM 2475 N N . TRP A 1 315 ? -8.129 1.547 15.137 1.00 96.19 315 TRP A N 1
ATOM 2476 C CA . TRP A 1 315 ? -6.702 1.238 14.936 1.00 96.19 315 TRP A CA 1
ATOM 2477 C C . TRP A 1 315 ? -6.338 0.807 13.504 1.00 96.19 315 TRP A C 1
ATOM 2479 O O . TRP A 1 315 ? -5.172 0.708 13.148 1.00 96.19 315 TRP A O 1
ATOM 2489 N N . SER A 1 316 ? -7.351 0.581 12.666 1.00 95.12 316 SER A N 1
ATOM 2490 C CA . SER A 1 316 ? -7.208 0.311 11.226 1.00 95.12 316 SER A CA 1
ATOM 2491 C C . SER A 1 316 ? -7.440 1.550 10.352 1.00 95.12 316 SER A C 1
ATOM 2493 O O . SER A 1 316 ? -7.643 1.416 9.149 1.00 95.12 316 SER A O 1
ATOM 2495 N N . SER A 1 317 ? -7.468 2.743 10.955 1.00 96.62 317 SER A N 1
ATOM 2496 C CA . SER A 1 317 ? -7.487 4.009 10.219 1.00 96.62 317 SER A CA 1
ATOM 2497 C C . SER A 1 317 ? -6.204 4.182 9.399 1.00 96.62 317 SER A C 1
ATOM 2499 O O . SER A 1 317 ? -5.173 3.604 9.757 1.00 96.62 317 SER A O 1
ATOM 2501 N N . PRO A 1 318 ? -6.225 5.020 8.350 1.00 96.62 318 PRO A N 1
ATOM 2502 C CA . PRO A 1 318 ? -7.357 5.797 7.810 1.00 96.62 318 PRO A CA 1
ATOM 2503 C C . PRO A 1 318 ? -8.280 5.050 6.822 1.00 96.62 318 PRO A C 1
ATOM 2505 O O . PRO A 1 318 ? -8.038 3.917 6.410 1.00 96.62 318 PRO A O 1
ATOM 2508 N N . PHE A 1 319 ? -9.368 5.718 6.406 1.00 96.69 319 PHE A N 1
ATOM 2509 C CA . PHE A 1 319 ? -10.371 5.155 5.494 1.00 96.69 319 PHE A CA 1
ATOM 2510 C C . PHE A 1 319 ? -10.718 6.082 4.327 1.00 96.69 319 PHE A C 1
ATOM 2512 O O . PHE A 1 319 ? -11.103 7.228 4.544 1.00 96.69 319 PHE A O 1
ATOM 2519 N N . SER A 1 320 ? -10.706 5.543 3.103 1.00 95.88 320 SER A N 1
ATOM 2520 C CA . SER A 1 320 ? -11.257 6.219 1.911 1.00 95.88 320 SER A CA 1
ATOM 2521 C C . SER A 1 320 ? -12.783 6.104 1.801 1.00 95.88 320 SER A C 1
ATOM 2523 O O . SER A 1 320 ? -13.409 6.887 1.093 1.00 95.88 320 SER A O 1
ATOM 2525 N N . ASN A 1 321 ? -13.390 5.104 2.455 1.00 95.19 321 ASN A N 1
ATOM 2526 C CA . ASN A 1 321 ? -14.816 4.787 2.349 1.00 95.19 321 ASN A CA 1
ATOM 2527 C C . ASN A 1 321 ? -15.506 4.910 3.726 1.00 95.19 321 ASN A C 1
ATOM 2529 O O . ASN A 1 321 ? -15.143 4.165 4.645 1.00 95.19 321 ASN A O 1
ATOM 2533 N N . PRO A 1 322 ? -16.525 5.782 3.875 1.00 93.94 322 PRO A N 1
ATOM 2534 C CA . PRO A 1 322 ? -17.262 5.953 5.129 1.00 93.94 322 PRO A CA 1
ATOM 2535 C C . PRO A 1 322 ? -17.921 4.674 5.664 1.00 93.94 322 PRO A C 1
ATOM 2537 O O . PRO A 1 322 ? -17.949 4.471 6.874 1.00 93.94 322 PRO A O 1
ATOM 2540 N N . ALA A 1 323 ? -18.400 3.778 4.796 1.00 94.75 323 ALA A N 1
ATOM 2541 C CA . ALA A 1 323 ? -18.993 2.509 5.219 1.00 94.75 323 ALA A CA 1
ATOM 2542 C C . ALA A 1 323 ? -17.939 1.577 5.840 1.00 94.75 323 ALA A C 1
ATOM 2544 O O . ALA A 1 323 ? -18.176 0.976 6.887 1.00 94.75 323 ALA A O 1
ATOM 2545 N N . ASN A 1 324 ? -16.736 1.517 5.253 1.00 96.06 324 ASN A N 1
ATOM 2546 C CA . ASN A 1 324 ? -15.622 0.756 5.829 1.00 96.06 324 ASN A CA 1
ATOM 2547 C C . ASN A 1 324 ? -15.173 1.357 7.167 1.00 96.06 324 ASN A C 1
ATOM 2549 O O . ASN A 1 324 ? -14.955 0.604 8.117 1.00 96.06 324 ASN A O 1
ATOM 2553 N N . LYS A 1 325 ? -15.109 2.696 7.267 1.00 96.94 325 LYS A N 1
ATOM 2554 C CA . LYS A 1 325 ? -14.865 3.394 8.538 1.00 96.94 325 LYS A CA 1
ATOM 2555 C C . LYS A 1 325 ? -15.891 2.967 9.585 1.00 96.94 325 LYS A C 1
ATOM 2557 O O . LYS A 1 325 ? -15.498 2.514 10.656 1.00 96.94 325 LYS A O 1
ATOM 2562 N N . ARG A 1 326 ? -17.186 3.042 9.265 1.00 97.00 326 ARG A N 1
ATOM 2563 C CA . ARG A 1 326 ? -18.273 2.701 10.193 1.00 97.00 326 ARG A CA 1
ATOM 2564 C C . ARG A 1 326 ? -18.196 1.250 10.669 1.00 97.00 326 ARG A C 1
ATOM 2566 O O . ARG A 1 326 ? -18.318 0.991 11.864 1.00 97.00 326 ARG A O 1
ATOM 2573 N N . LEU A 1 327 ? -17.905 0.308 9.770 1.00 96.62 327 LEU A N 1
ATOM 2574 C CA . LEU A 1 327 ? -17.701 -1.102 10.124 1.00 96.62 327 LEU A CA 1
ATOM 2575 C C . LEU A 1 327 ? -16.536 -1.306 11.099 1.00 96.62 327 LEU A C 1
ATOM 2577 O O . LEU A 1 327 ? -16.645 -2.118 12.021 1.00 96.62 327 LEU A O 1
ATOM 2581 N N . GLN A 1 328 ? -15.430 -0.580 10.920 1.00 97.88 328 GLN A N 1
ATOM 2582 C CA . GLN A 1 328 ? -14.314 -0.646 11.861 1.00 97.88 328 GLN A CA 1
ATOM 2583 C C . GLN A 1 328 ? -14.634 0.084 13.170 1.00 97.88 328 GLN A C 1
ATOM 2585 O O . GLN A 1 328 ? -14.301 -0.435 14.229 1.00 97.88 328 GLN A O 1
ATOM 2590 N N . GLN A 1 329 ? -15.348 1.210 13.155 1.00 98.38 329 GLN A N 1
ATOM 2591 C CA . GLN A 1 329 ? -15.801 1.869 14.386 1.00 98.38 329 GLN A CA 1
ATOM 2592 C C . GLN A 1 329 ? -16.675 0.936 15.233 1.00 98.38 329 GLN A C 1
ATOM 2594 O O . GLN A 1 329 ? -16.417 0.782 16.421 1.00 98.38 329 GLN A O 1
ATOM 2599 N N . LEU A 1 330 ? -17.618 0.213 14.617 1.00 98.19 330 LEU A N 1
ATOM 2600 C CA . LEU A 1 330 ? -18.419 -0.815 15.295 1.00 98.19 330 LEU A CA 1
ATOM 2601 C C . LEU A 1 330 ? -17.546 -1.913 15.930 1.00 98.19 330 LEU A C 1
ATOM 2603 O O . LEU A 1 330 ? -17.843 -2.394 17.021 1.00 98.19 330 LEU A O 1
ATOM 2607 N N . ARG A 1 331 ? -16.461 -2.319 15.256 1.00 97.31 331 ARG A N 1
ATOM 2608 C CA . ARG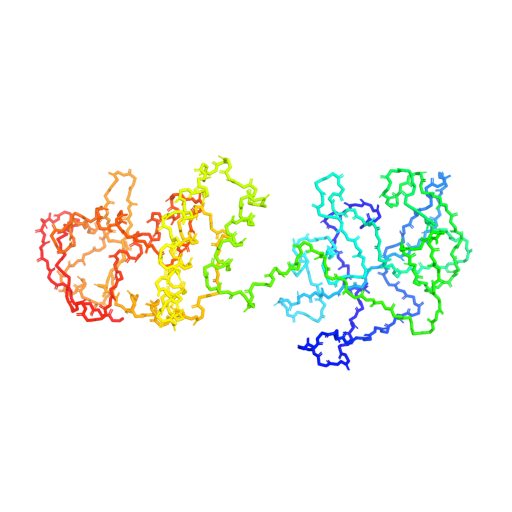 A 1 331 ? -15.508 -3.313 15.777 1.00 97.31 331 ARG A CA 1
ATOM 2609 C C . ARG A 1 331 ? -14.717 -2.780 16.973 1.00 97.31 331 ARG A C 1
ATOM 2611 O O . ARG A 1 331 ? -14.544 -3.516 17.943 1.00 97.31 331 ARG A O 1
ATOM 2618 N N . TYR A 1 332 ? -14.196 -1.559 16.873 1.00 98.19 332 TYR A N 1
ATOM 2619 C CA . TYR A 1 332 ? -13.275 -0.982 17.855 1.00 98.19 332 TYR A CA 1
ATOM 2620 C C . TYR A 1 332 ? -13.981 -0.314 19.040 1.00 98.19 332 TYR A C 1
ATOM 2622 O O . TYR A 1 332 ? -13.392 -0.244 20.108 1.00 98.19 332 TYR A O 1
ATOM 2630 N N . ALA A 1 333 ? -15.256 0.063 18.917 1.00 98.19 333 ALA A N 1
ATOM 2631 C CA . ALA A 1 333 ? -16.057 0.588 20.028 1.00 98.19 333 ALA A CA 1
ATOM 2632 C C . ALA A 1 333 ? -16.296 -0.440 21.155 1.00 98.19 333 ALA A C 1
ATOM 2634 O O . ALA A 1 333 ? -16.679 -0.073 22.262 1.00 98.19 333 ALA A O 1
ATOM 2635 N N . LEU A 1 334 ? -16.070 -1.730 20.877 1.00 97.38 334 LEU A N 1
ATOM 2636 C CA . LEU A 1 334 ? -16.133 -2.822 21.855 1.00 97.38 334 LEU A CA 1
ATOM 2637 C C . LEU A 1 334 ? -14.746 -3.321 22.282 1.00 97.38 334 LEU A C 1
ATOM 2639 O O . LEU A 1 334 ? -14.639 -4.422 22.827 1.00 97.38 334 LEU A O 1
ATOM 2643 N N . ARG A 1 335 ? -13.689 -2.556 21.987 1.00 98.00 335 ARG A N 1
ATOM 2644 C CA . ARG A 1 335 ? -12.315 -2.868 22.378 1.00 98.00 335 ARG A CA 1
ATOM 2645 C C . ARG A 1 335 ? -11.886 -1.977 23.528 1.00 98.00 335 ARG A C 1
ATOM 2647 O O . ARG A 1 335 ? -12.141 -0.777 23.522 1.00 98.00 335 ARG A O 1
ATOM 2654 N N . PHE A 1 336 ? -11.264 -2.595 24.522 1.00 97.94 336 PHE A N 1
ATOM 2655 C CA . PHE A 1 336 ? -10.897 -1.938 25.766 1.00 97.94 336 PHE A CA 1
ATOM 2656 C C . PHE A 1 336 ? -9.533 -2.429 26.236 1.00 97.94 336 PHE A C 1
ATOM 2658 O O . PHE A 1 336 ? -9.189 -3.596 26.051 1.00 97.94 336 PHE A O 1
ATOM 2665 N N . LYS A 1 337 ? -8.809 -1.572 26.955 1.00 98.00 337 LYS A N 1
ATOM 2666 C CA . LYS A 1 337 ? -7.727 -2.023 27.832 1.00 98.00 337 LYS A CA 1
ATOM 2667 C C . LYS A 1 337 ? -8.290 -2.943 28.913 1.00 98.00 337 LYS A C 1
ATOM 2669 O O . LYS A 1 337 ? -9.399 -2.725 29.400 1.00 98.00 337 LYS A O 1
ATOM 2674 N N . LEU A 1 338 ? -7.521 -3.947 29.327 1.00 97.69 338 LEU A N 1
ATOM 2675 C CA . LEU A 1 338 ? -7.959 -4.893 30.363 1.00 97.69 338 LEU A CA 1
ATOM 2676 C C . LEU A 1 338 ? -8.180 -4.223 31.731 1.00 97.69 338 LEU A C 1
ATOM 2678 O O . LEU A 1 338 ? -9.014 -4.679 32.511 1.00 97.69 338 LEU A O 1
ATOM 2682 N N . ASP A 1 339 ? -7.491 -3.113 32.012 1.00 96.81 339 ASP A N 1
ATOM 2683 C CA . ASP A 1 339 ? -7.660 -2.331 33.246 1.00 96.81 339 ASP A CA 1
ATOM 2684 C C . ASP A 1 339 ? -9.009 -1.593 33.334 1.00 96.81 339 ASP A C 1
ATOM 2686 O O . ASP A 1 339 ? -9.395 -1.149 34.417 1.00 96.81 339 ASP A O 1
ATOM 2690 N N . LYS A 1 340 ? -9.778 -1.538 32.235 1.00 97.50 340 LYS A N 1
ATOM 2691 C CA . LYS A 1 340 ? -11.160 -1.045 32.222 1.00 97.50 340 LYS A CA 1
ATOM 2692 C C . LYS A 1 340 ? -12.061 -1.836 33.176 1.00 97.50 340 LYS A C 1
ATOM 2694 O O . LYS A 1 340 ? -12.994 -1.266 33.741 1.00 97.50 340 LYS A O 1
ATOM 2699 N N . GLY A 1 341 ? -11.792 -3.130 33.364 1.00 97.75 341 GLY A N 1
ATOM 2700 C CA . GLY A 1 341 ? -12.502 -4.007 34.297 1.00 97.75 341 GLY A CA 1
ATOM 2701 C C . GLY A 1 341 ? -13.915 -4.382 33.846 1.00 97.75 341 GLY A C 1
ATOM 2702 O O . GLY A 1 341 ? -14.156 -5.531 33.494 1.00 97.75 341 GLY A O 1
ATOM 2703 N N . GLN A 1 342 ? -14.852 -3.432 33.854 1.00 98.06 342 GLN A N 1
ATOM 2704 C CA . GLN A 1 342 ? -16.253 -3.652 33.482 1.00 98.06 342 GLN A CA 1
ATOM 2705 C C . GLN A 1 342 ? -16.810 -2.500 32.641 1.00 98.06 342 GLN A C 1
ATOM 2707 O O . GLN A 1 342 ? -16.391 -1.350 32.783 1.00 98.06 342 GLN A O 1
ATOM 2712 N N . VAL A 1 343 ? -17.797 -2.813 31.804 1.00 98.62 343 VAL A N 1
ATOM 2713 C CA . VAL A 1 343 ? -18.603 -1.844 31.050 1.00 98.62 343 VAL A CA 1
ATOM 2714 C C . VAL A 1 343 ? -20.072 -2.078 31.368 1.00 98.62 343 VAL A C 1
ATOM 2716 O O . VAL A 1 343 ? -20.55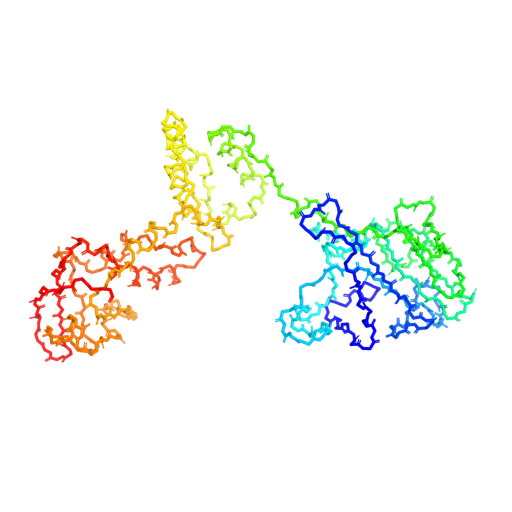8 -3.209 31.302 1.00 98.62 343 VAL A O 1
ATOM 2719 N N . GLU A 1 344 ? -20.797 -1.021 31.719 1.00 98.75 344 GLU A N 1
ATOM 2720 C CA . GLU A 1 344 ? -22.251 -1.092 31.841 1.00 98.75 344 GLU A CA 1
ATOM 2721 C C . GLU A 1 344 ? -22.884 -1.052 30.448 1.00 98.75 344 GLU A C 1
ATOM 2723 O O . GLU A 1 344 ? -22.715 -0.087 29.707 1.00 98.75 344 GLU A O 1
ATOM 2728 N N . VAL A 1 345 ? -23.621 -2.098 30.083 1.00 98.75 345 VAL A N 1
ATOM 2729 C CA . VAL A 1 345 ? -24.297 -2.212 28.790 1.00 98.75 345 VAL A CA 1
ATOM 2730 C C . VAL A 1 345 ? -25.799 -2.233 29.009 1.00 98.75 345 VAL A C 1
ATOM 2732 O O . VAL A 1 345 ? -26.321 -3.106 29.706 1.00 98.75 345 VAL A O 1
ATOM 2735 N N . LYS A 1 346 ? -26.495 -1.282 28.382 1.00 98.81 346 LYS A N 1
ATOM 2736 C CA . LYS A 1 346 ? -27.954 -1.289 28.274 1.00 98.81 346 LYS A CA 1
ATOM 2737 C C . LYS A 1 346 ? -28.343 -1.890 26.928 1.00 98.81 346 LYS A C 1
ATOM 2739 O O . LYS A 1 346 ? -27.893 -1.394 25.896 1.00 98.81 346 LYS A O 1
ATOM 2744 N N . PHE A 1 347 ? -29.160 -2.937 26.930 1.00 98.69 347 PHE A N 1
ATOM 2745 C CA . PHE A 1 347 ? -29.591 -3.628 25.717 1.00 98.69 347 PHE A CA 1
ATOM 2746 C C . PHE A 1 347 ? -31.031 -4.138 25.817 1.00 98.69 347 PHE A C 1
ATOM 2748 O O . PHE A 1 347 ? -31.556 -4.328 26.910 1.00 98.69 347 PHE A O 1
ATOM 2755 N N . GLU A 1 348 ? -31.665 -4.399 24.680 1.00 98.69 348 GLU A N 1
ATOM 2756 C CA . GLU A 1 348 ? -32.993 -5.007 24.593 1.00 98.69 348 GLU A CA 1
ATOM 2757 C C . GLU A 1 348 ? -32.925 -6.273 23.735 1.00 98.69 348 GLU A C 1
ATOM 2759 O O . GLU A 1 348 ? -32.572 -6.235 22.559 1.00 98.69 348 GLU A O 1
ATOM 2764 N N . ASN A 1 349 ? -33.238 -7.428 24.329 1.00 98.56 349 ASN A N 1
ATOM 2765 C CA . ASN A 1 349 ? -33.317 -8.685 23.583 1.00 98.56 349 ASN A CA 1
ATOM 2766 C C . ASN A 1 349 ? -34.543 -8.689 22.649 1.00 98.56 349 ASN A C 1
ATOM 2768 O O . ASN A 1 349 ? -35.562 -8.092 22.997 1.00 98.56 349 ASN A O 1
ATOM 2772 N N . PRO A 1 350 ? -34.520 -9.433 21.524 1.00 97.81 350 PRO A N 1
ATOM 2773 C CA . PRO A 1 350 ? -35.671 -9.524 20.626 1.00 97.81 350 PRO A CA 1
ATOM 2774 C C . PRO A 1 350 ? -36.960 -9.947 21.353 1.00 97.81 350 PRO A C 1
ATOM 2776 O O . PRO A 1 350 ? -37.022 -11.028 21.939 1.00 97.81 350 PRO A O 1
ATOM 2779 N N . GLY A 1 351 ? -37.989 -9.090 21.319 1.00 95.69 351 GLY A N 1
ATOM 2780 C CA . GLY A 1 351 ? -39.274 -9.314 22.000 1.00 95.69 351 GLY A CA 1
ATOM 2781 C C . GLY A 1 351 ? -39.218 -9.255 23.535 1.00 95.69 351 GLY A C 1
ATOM 2782 O O . GLY A 1 351 ? -40.179 -9.656 24.192 1.00 95.69 351 GLY A O 1
ATOM 2783 N N . GLY A 1 352 ? -38.091 -8.818 24.100 1.00 95.12 352 GLY A N 1
ATOM 2784 C CA . GLY A 1 352 ? -37.892 -8.610 25.529 1.00 95.12 352 GLY A CA 1
ATOM 2785 C C . GLY A 1 352 ? -38.186 -7.175 25.964 1.00 95.12 352 GLY A C 1
ATOM 2786 O O . GLY A 1 352 ? -38.765 -6.398 25.219 1.00 95.12 352 GLY A O 1
ATOM 2787 N N . ASN A 1 353 ? -37.773 -6.852 27.190 1.00 96.25 353 ASN A N 1
ATOM 2788 C CA . ASN A 1 353 ? -37.708 -5.480 27.695 1.00 96.25 353 ASN A CA 1
ATOM 2789 C C . ASN A 1 353 ? -36.238 -5.053 27.782 1.00 96.25 353 ASN A C 1
ATOM 2791 O O . ASN A 1 353 ? -35.353 -5.915 27.842 1.00 96.25 353 ASN A O 1
ATOM 2795 N N . GLU A 1 354 ? -35.989 -3.749 27.887 1.00 97.75 354 GLU A N 1
ATOM 2796 C CA . GLU A 1 354 ? -34.665 -3.204 28.195 1.00 97.75 354 GLU A CA 1
ATOM 2797 C C . GLU A 1 354 ? -34.051 -3.832 29.462 1.00 97.75 354 GLU A C 1
ATOM 2799 O O . GLU A 1 354 ? -34.711 -4.028 30.488 1.00 97.75 354 GLU A O 1
ATOM 2804 N N . GLN A 1 355 ? -32.754 -4.117 29.394 1.00 97.31 355 GLN A N 1
ATOM 2805 C CA . GLN A 1 355 ? -31.933 -4.675 30.461 1.00 97.31 355 GLN A CA 1
ATOM 2806 C C . GLN A 1 355 ? -30.641 -3.872 30.575 1.00 97.31 355 GLN A C 1
ATOM 2808 O O . GLN A 1 355 ? -30.079 -3.437 29.572 1.00 97.31 355 GLN A O 1
ATOM 2813 N N . THR A 1 356 ? -30.141 -3.718 31.798 1.00 98.50 356 THR A N 1
ATOM 2814 C CA . THR A 1 356 ? -28.815 -3.153 32.062 1.00 98.50 356 THR A CA 1
ATOM 2815 C C . THR A 1 356 ? -27.978 -4.205 32.771 1.00 98.50 356 THR A C 1
ATOM 2817 O O . THR A 1 356 ? -28.400 -4.741 33.797 1.00 98.50 356 THR A O 1
ATOM 2820 N N . ALA A 1 357 ? -26.790 -4.492 32.245 1.00 98.25 357 ALA A N 1
ATOM 2821 C CA . ALA A 1 357 ? -25.851 -5.435 32.836 1.00 98.25 357 ALA A CA 1
ATOM 2822 C C . ALA A 1 357 ? -24.438 -4.852 32.866 1.00 98.25 357 ALA A C 1
ATOM 2824 O O . ALA A 1 357 ? -24.029 -4.139 31.954 1.00 98.25 357 ALA A O 1
ATOM 2825 N N . LYS A 1 358 ? -23.668 -5.193 33.901 1.00 98.44 358 LYS A N 1
ATOM 2826 C CA . LYS A 1 358 ? -22.227 -4.929 33.929 1.00 98.44 358 LYS A CA 1
ATOM 2827 C C . LYS A 1 358 ? -21.507 -6.116 33.317 1.00 98.44 358 LYS A C 1
ATOM 2829 O O . LYS A 1 358 ? -21.607 -7.222 33.841 1.00 98.44 358 LYS A O 1
ATOM 2834 N N . LEU A 1 359 ? -20.823 -5.878 32.206 1.00 98.62 359 LEU A N 1
ATOM 2835 C CA . LEU A 1 359 ? -20.062 -6.888 31.491 1.00 98.62 359 LEU A CA 1
ATOM 2836 C C . LEU A 1 359 ? -18.580 -6.737 31.831 1.00 98.62 359 LEU A C 1
ATOM 2838 O O . LEU A 1 359 ? -18.005 -5.672 31.620 1.00 98.62 359 LEU A O 1
ATOM 2842 N N . ASP A 1 360 ? -17.964 -7.808 32.324 1.00 98.44 360 ASP A N 1
ATOM 2843 C CA . ASP A 1 360 ? -16.510 -7.913 32.460 1.00 98.44 360 ASP A CA 1
ATOM 2844 C C . ASP A 1 360 ? -15.818 -7.750 31.100 1.00 98.44 360 ASP A C 1
ATOM 2846 O O . ASP A 1 360 ? -16.245 -8.345 30.104 1.00 98.44 360 ASP A O 1
ATOM 2850 N N . VAL A 1 361 ? -14.740 -6.966 31.089 1.00 98.44 361 VAL A N 1
ATOM 2851 C CA . VAL A 1 361 ? -13.796 -6.854 29.977 1.00 98.44 361 VAL A CA 1
ATOM 2852 C C . VAL A 1 361 ? -12.812 -8.014 30.076 1.00 98.44 361 VAL A C 1
ATOM 2854 O O . VAL A 1 361 ? -12.068 -8.127 31.049 1.00 98.44 361 VAL A O 1
ATOM 2857 N N . THR A 1 362 ? -12.797 -8.881 29.067 1.00 96.56 362 THR A N 1
ATOM 2858 C CA . THR A 1 362 ? -11.938 -10.074 29.028 1.00 96.56 362 THR A CA 1
ATOM 2859 C C . THR A 1 362 ? -11.158 -10.145 27.722 1.00 96.56 362 THR A C 1
ATOM 2861 O O . THR A 1 362 ? -11.625 -9.615 26.716 1.00 96.56 362 THR A O 1
ATOM 2864 N N . ASN A 1 363 ? -10.003 -10.814 27.740 1.00 91.81 363 ASN A N 1
ATOM 2865 C CA . ASN A 1 363 ? -9.216 -11.107 26.536 1.00 91.81 363 ASN A CA 1
ATOM 2866 C C . ASN A 1 363 ? -9.947 -12.080 25.601 1.00 91.81 363 ASN A C 1
ATOM 2868 O O . ASN A 1 363 ? -10.493 -13.075 26.139 1.00 91.81 363 ASN A O 1
#

Secondary structure (DSSP, 8-state):
-TT--TT----GGG--PPEE-S-TTSSSP-EE----SS----EE--S-SSS----EEEE--B-----SSSSS--TTTTTTS---SSSBSEEE--SGGGTT-EEEEEEEEEESSTT-EEESS-TTTT-SSSTT--EEE--SEEEEEETTSSSPEEE--SS-----BPPGGGSPP--TTS-HHHHHHHHHHHHHHH-TTTTTTT--HHHHHHHHHHHHHHHHHHT-HHHHHHHHHHHHHTS--TT-----GGGHHHHHHHHSBB-SEEEEE-TTS-EEEEEE-TTSHHHHTT--TT-EEEEETTEEHHHHHHH---TT---S-HHHHHHHHHHHTT-B-GGG-EEEEEEE-TTS-EEEEEEEPB-

Sequence (363 aa):
FVTRNRKFVIPVKSQVIGEITSDFYESPFTYSLSLPAEPNGTLEDVNHDGKTDTGVMVFAVAYWTNTWGDPYLEKRDQGGGGWSSAYASTKVSDDRDSYLEVYGGKYLVYAPDDKQQFPSGFGTDKKLFTDDDPIMSIPAGWSVIDLDQTPFAIDRSEKPTIDLLEPASSALDDFSKLSYTDAFDKMVDKFKKEYAWTELKNIDWDAKATEFRPRFEEALKNNDKHAYVLALRDFLWSIPDTHVGFDQSLIEDDFLTDTAGGLGFAMRETDDGKIIANFVLQGGSADKAGMKWGAEILSLDGKPTSDVIDATVPWSSPFSNPANKRLQQLRYALRFKLDKGQVEVKFENPGGNEQTAKLDVTN

Radius of gyration: 29.48 Å; chains: 1; bounding box: 70×47×79 Å

Foldseek 3Di:
DQVPPQQADQDQQQDWDKAFDADPPDPPTDIDTDDDQDGPAQADQQQLPPDDDSHKGKDKDADFDDDPDDPGDDCVSCVNGHDDCAQIQFPADCDPVRHRFTQWGKMKMADQAQPGKAFQACAPVSGGSDNRGDIDTDHHGIWIWGHVDHRTDTDPDPDDDRGRHGHPVNDDDDPVPDQLLVSLVVVLVCCVPPVPCCVVQVDDSVVLCVVLSVQSVVCRVVVPPLSSVVSVQVSQLVRQALVGDDDCPSCVVVVCQQFVWFQQFAWDADPVGFIFTQGGHVVGQCVVQVADGGKTWQDKQPHGLVVLLVPDRAPSDDHNDVVVSSNRSRVSSRGGGQVVQWIWIWIAHVVGDIDIDITGIHD